Protein AF-A0AAV0EDE0-F1 (afdb_monomer_lite)

Organism: NCBI:txid186058

Radius of gyration: 19.05 Å; chains: 1; bounding box: 51×42×46 Å

Structure (mmCIF, N/CA/C/O backbone):
data_AF-A0AAV0EDE0-F1
#
_entry.id   AF-A0AAV0EDE0-F1
#
loop_
_atom_site.group_PDB
_atom_site.id
_atom_site.type_symbol
_atom_site.label_atom_id
_atom_site.label_alt_id
_atom_site.label_comp_id
_atom_site.label_asym_id
_atom_site.label_entity_id
_atom_site.label_seq_id
_atom_site.pdbx_PDB_ins_code
_atom_site.Cartn_x
_atom_site.Cartn_y
_atom_site.Cartn_z
_atom_site.occupancy
_atom_site.B_iso_or_equiv
_atom_site.auth_seq_id
_atom_site.auth_comp_id
_atom_site.auth_asym_id
_atom_site.auth_atom_id
_atom_site.pdbx_PDB_model_num
ATOM 1 N N . MET A 1 1 ? -27.241 15.377 1.664 1.00 44.12 1 MET A N 1
ATOM 2 C CA . MET A 1 1 ? -25.818 15.392 2.053 1.00 44.12 1 MET A CA 1
ATOM 3 C C . MET A 1 1 ? -25.718 16.277 3.272 1.00 44.12 1 MET A C 1
ATOM 5 O O . MET A 1 1 ? -26.065 17.445 3.170 1.00 44.12 1 MET A O 1
ATOM 9 N N . GLU A 1 2 ? -25.351 15.715 4.415 1.00 41.47 2 GLU A N 1
ATOM 10 C CA . GLU A 1 2 ? -25.114 16.489 5.635 1.00 41.47 2 GLU A CA 1
ATOM 11 C C . GLU A 1 2 ? -23.603 16.622 5.816 1.00 41.47 2 GLU A C 1
ATOM 13 O O . GLU A 1 2 ? -22.882 15.626 5.745 1.00 41.47 2 GLU A O 1
ATOM 18 N N . ALA A 1 3 ? -23.122 17.854 5.989 1.00 43.28 3 ALA A N 1
ATOM 19 C CA . ALA A 1 3 ? -21.733 18.109 6.337 1.00 43.28 3 ALA A CA 1
ATOM 20 C C . ALA A 1 3 ? -21.542 17.762 7.818 1.00 43.28 3 ALA A C 1
ATOM 22 O O . ALA A 1 3 ? -22.163 18.374 8.687 1.00 43.28 3 ALA A O 1
ATOM 23 N N . VAL A 1 4 ? -20.702 16.771 8.110 1.00 45.94 4 VAL A N 1
ATOM 24 C CA . VAL A 1 4 ? -20.313 16.445 9.486 1.00 45.94 4 VAL A CA 1
ATOM 25 C C . VAL A 1 4 ? -19.008 17.172 9.777 1.00 45.94 4 VAL A C 1
ATOM 27 O O . VAL A 1 4 ? -17.977 16.856 9.191 1.00 45.94 4 VAL A O 1
ATOM 30 N N . VAL A 1 5 ? -19.055 18.158 10.672 1.00 42.16 5 VAL A N 1
ATOM 31 C CA . VAL A 1 5 ? -17.858 18.876 11.126 1.00 42.16 5 VAL A CA 1
ATOM 32 C C . VAL A 1 5 ? -17.139 18.008 12.153 1.00 42.16 5 VAL A C 1
ATOM 34 O O . VAL A 1 5 ? -17.675 17.739 13.228 1.00 42.16 5 VAL A O 1
ATOM 37 N N . ILE A 1 6 ? -15.924 17.575 11.824 1.00 49.78 6 ILE A N 1
ATOM 38 C CA . ILE A 1 6 ? -15.013 16.916 12.760 1.00 49.78 6 ILE A CA 1
ATOM 39 C C . ILE A 1 6 ? -13.810 17.849 12.938 1.00 49.78 6 ILE A C 1
ATOM 41 O O . ILE A 1 6 ? -13.080 18.112 11.989 1.00 49.78 6 ILE A O 1
ATOM 45 N N . ASP A 1 7 ? -13.640 18.356 14.160 1.00 44.00 7 ASP A N 1
ATOM 46 C CA . ASP A 1 7 ? -12.428 19.035 14.649 1.00 44.00 7 ASP A CA 1
ATOM 47 C C . ASP A 1 7 ? -12.055 20.401 14.031 1.00 44.00 7 ASP A C 1
ATOM 49 O O . ASP A 1 7 ? -10.889 20.770 13.963 1.00 44.00 7 ASP A O 1
ATOM 53 N N . GLY A 1 8 ? -13.030 21.192 13.568 1.00 45.94 8 GLY A N 1
ATOM 54 C CA . GLY A 1 8 ? -12.797 22.605 13.214 1.00 45.94 8 GLY A CA 1
ATOM 55 C C . GLY A 1 8 ? -11.869 22.866 12.015 1.00 45.94 8 GLY A C 1
ATOM 56 O O . GLY A 1 8 ? -11.627 24.024 11.685 1.00 45.94 8 GLY A O 1
ATOM 57 N N . SER A 1 9 ? -11.388 21.824 11.334 1.00 44.59 9 SER A N 1
ATOM 58 C CA . SER A 1 9 ? -10.739 21.921 10.026 1.00 44.59 9 SER A CA 1
ATOM 59 C C . SER A 1 9 ? -11.784 21.789 8.914 1.00 44.59 9 SER A C 1
ATOM 61 O O . SER A 1 9 ? -12.764 21.056 9.065 1.00 44.59 9 SER A O 1
ATOM 63 N N . GLU A 1 10 ? -11.584 22.476 7.783 1.00 42.81 10 GLU A N 1
ATOM 64 C CA . GLU A 1 10 ? -12.403 22.369 6.560 1.00 42.81 10 GLU A CA 1
ATOM 65 C C . GLU A 1 10 ? -12.229 21.003 5.862 1.00 42.81 10 GLU A C 1
ATOM 67 O O . GLU A 1 10 ? -11.947 20.894 4.671 1.00 42.81 10 GLU A O 1
ATOM 72 N N . SER A 1 11 ? -12.390 19.916 6.606 1.00 55.69 11 SER A N 1
ATOM 73 C CA . SER A 1 11 ? -12.500 18.581 6.046 1.00 55.69 11 SER A CA 1
ATOM 74 C C . SER A 1 11 ? -13.915 18.430 5.488 1.00 55.69 11 SER A C 1
ATOM 76 O O . SER A 1 11 ? -14.874 18.303 6.250 1.00 55.69 11 SER A O 1
ATOM 78 N N . GLN A 1 12 ? -14.079 18.445 4.161 1.00 67.75 12 GLN A N 1
ATOM 79 C CA . GLN A 1 12 ? -15.361 18.102 3.533 1.00 67.75 12 GLN A CA 1
ATOM 80 C C . GLN A 1 12 ? -15.636 16.601 3.706 1.00 67.75 12 GLN A C 1
ATOM 82 O O . GLN A 1 12 ? -15.339 15.781 2.840 1.00 67.75 12 GLN A O 1
ATOM 87 N N . VAL A 1 13 ? -16.200 16.226 4.855 1.00 82.69 13 VAL A N 1
ATOM 88 C CA . VAL A 1 13 ? -16.704 14.873 5.096 1.00 82.69 13 VAL A CA 1
ATOM 89 C C . VAL A 1 13 ? -18.052 14.734 4.394 1.00 82.69 13 VAL A C 1
ATOM 91 O O . VAL A 1 13 ? -19.037 15.362 4.783 1.00 82.69 13 VAL A O 1
ATOM 94 N N . VAL A 1 14 ? -18.107 13.892 3.363 1.00 86.06 14 VAL A N 1
ATOM 95 C CA . VAL A 1 14 ? -19.350 13.573 2.653 1.00 86.06 14 VAL A CA 1
ATOM 96 C C . VAL A 1 14 ? -19.927 12.278 3.212 1.00 86.06 14 VAL A C 1
ATOM 98 O O . VAL A 1 14 ? -19.324 11.213 3.097 1.00 86.06 14 VAL A O 1
ATOM 101 N N . VAL A 1 15 ? -21.122 12.357 3.799 1.00 88.94 15 VAL A N 1
ATOM 102 C CA . VAL A 1 15 ? -21.840 11.191 4.326 1.00 88.94 15 VAL A CA 1
ATOM 103 C C . VAL A 1 15 ? -23.048 10.887 3.445 1.00 88.94 15 VAL A C 1
ATOM 105 O O . VAL A 1 15 ? -23.954 11.711 3.307 1.00 88.94 15 VAL A O 1
ATOM 108 N N . GLY A 1 16 ? -23.060 9.692 2.846 1.00 90.06 16 GLY A N 1
ATOM 109 C CA . GLY A 1 16 ? -24.172 9.229 2.008 1.00 90.06 16 GLY A CA 1
ATOM 110 C C . GLY A 1 16 ? -25.445 8.928 2.807 1.00 90.06 16 GLY A C 1
ATOM 111 O O . GLY A 1 16 ? -26.532 9.309 2.386 1.00 90.06 16 GLY A O 1
ATOM 112 N N . ASP A 1 17 ? -25.303 8.292 3.975 1.00 92.44 17 ASP A N 1
ATOM 113 C CA . ASP A 1 17 ? -26.401 7.967 4.895 1.00 92.44 17 ASP A CA 1
ATOM 114 C C . ASP A 1 17 ? -25.962 8.202 6.351 1.00 92.44 17 ASP A C 1
ATOM 116 O O . ASP A 1 17 ? -25.233 7.398 6.948 1.00 92.44 17 ASP A O 1
ATOM 120 N N . ALA A 1 18 ? -26.404 9.327 6.918 1.00 93.31 18 ALA A N 1
ATOM 121 C CA . ALA A 1 18 ? -26.073 9.737 8.280 1.00 93.31 18 ALA A CA 1
ATOM 122 C C . ALA A 1 18 ? -26.675 8.803 9.342 1.00 93.31 18 ALA A C 1
ATOM 124 O O . ALA A 1 18 ? -26.046 8.537 10.369 1.00 93.31 18 ALA A O 1
ATOM 125 N N . HIS A 1 19 ? -27.860 8.243 9.087 1.00 92.75 19 HIS A N 1
ATOM 126 C CA . HIS A 1 19 ? -28.507 7.331 10.022 1.00 92.75 19 HIS A CA 1
ATOM 127 C C . HIS A 1 19 ? -27.737 6.010 10.111 1.00 92.75 19 HIS A C 1
ATOM 129 O O . HIS A 1 19 ? -27.397 5.562 11.209 1.00 92.75 19 HIS A O 1
ATOM 135 N N . SER A 1 20 ? -27.382 5.426 8.962 1.00 93.88 20 SER A N 1
ATOM 136 C CA . SER A 1 20 ? -26.544 4.223 8.897 1.00 93.88 20 SER A CA 1
ATOM 137 C C . SER A 1 20 ? -25.180 4.445 9.557 1.00 93.88 20 SER A C 1
ATOM 139 O O . SER A 1 20 ? -24.698 3.576 10.291 1.00 93.88 20 SER A O 1
ATOM 141 N N . LEU A 1 21 ? -24.564 5.617 9.354 1.00 91.81 21 LEU A N 1
ATOM 142 C CA . LEU A 1 21 ? -23.304 5.976 10.008 1.00 91.81 21 LEU A CA 1
ATOM 143 C C . LEU A 1 21 ? -23.447 5.982 11.539 1.00 91.81 21 LEU A C 1
ATOM 145 O O . LEU A 1 21 ? -22.692 5.290 12.226 1.00 91.81 21 LEU A O 1
ATOM 149 N N . HIS A 1 22 ? -24.440 6.692 12.080 1.00 93.06 22 HIS A N 1
ATOM 150 C CA . HIS A 1 22 ? -24.678 6.758 13.526 1.00 93.06 22 HIS A CA 1
ATOM 151 C C . HIS A 1 22 ? -25.002 5.394 14.142 1.00 93.06 22 HIS A C 1
ATOM 153 O O . HIS A 1 22 ? -24.515 5.073 15.234 1.00 93.06 22 HIS A O 1
ATOM 159 N N . GLN A 1 23 ? -25.771 4.560 13.439 1.00 95.19 23 GLN A N 1
ATOM 160 C CA . GLN A 1 23 ? -26.024 3.186 13.861 1.00 95.19 23 GLN A CA 1
ATOM 161 C C . GLN A 1 23 ? -24.723 2.376 13.930 1.00 95.19 23 GLN A C 1
ATOM 163 O O . GLN A 1 23 ? -24.464 1.728 14.946 1.00 95.19 23 GLN A O 1
ATOM 168 N N . LYS A 1 24 ? -23.865 2.439 12.901 1.00 92.88 24 LYS A N 1
ATOM 169 C CA . LYS A 1 24 ? -22.563 1.745 12.883 1.00 92.88 24 LYS A CA 1
ATOM 170 C C . LYS A 1 24 ? -21.650 2.226 14.010 1.00 92.88 24 LYS A C 1
ATOM 172 O O . LYS A 1 24 ? -21.100 1.393 14.730 1.00 92.88 24 LYS A O 1
ATOM 177 N N . MET A 1 25 ? -21.542 3.538 14.219 1.00 92.81 25 MET A N 1
ATOM 178 C CA . MET A 1 25 ? -20.744 4.121 15.305 1.00 92.81 25 MET A CA 1
ATOM 179 C C . MET A 1 25 ? -21.227 3.649 16.680 1.00 92.81 25 MET A C 1
ATOM 181 O O . MET A 1 25 ? -20.427 3.174 17.486 1.00 92.81 25 MET A O 1
ATOM 185 N N . SER A 1 26 ? -22.536 3.714 16.939 1.00 94.75 26 SER A N 1
ATOM 186 C CA . SER A 1 26 ? -23.129 3.246 18.201 1.00 94.75 26 SER A CA 1
ATOM 187 C C . SER A 1 26 ? -22.878 1.752 18.408 1.00 94.75 26 SER A C 1
ATOM 189 O O . SER A 1 26 ? -22.448 1.317 19.472 1.00 94.75 26 SER A O 1
ATOM 191 N N . SER A 1 27 ? -23.048 0.970 17.344 1.00 94.50 27 SER A N 1
ATOM 192 C CA . SER A 1 27 ? -22.819 -0.471 17.319 1.00 94.50 27 SER A CA 1
ATOM 193 C C . SER A 1 27 ? -21.355 -0.842 17.618 1.00 94.50 27 SER A C 1
ATOM 195 O O . SER A 1 27 ? -21.109 -1.822 18.327 1.00 94.50 27 SER A O 1
ATOM 197 N N . ILE A 1 28 ? -20.380 -0.075 17.117 1.00 91.69 28 ILE A N 1
ATOM 198 C CA . ILE A 1 28 ? -18.950 -0.243 17.430 1.00 91.69 28 ILE A CA 1
ATOM 199 C C . ILE A 1 28 ? -18.679 0.111 18.897 1.00 91.69 28 ILE A C 1
ATOM 201 O O . ILE A 1 28 ? -18.071 -0.686 19.612 1.00 91.69 28 ILE A O 1
ATOM 205 N N . ARG A 1 29 ? -19.187 1.257 19.372 1.00 92.69 29 ARG A N 1
ATOM 206 C CA . ARG A 1 29 ? -19.012 1.714 20.762 1.00 92.69 29 ARG A CA 1
ATOM 207 C C . ARG A 1 29 ? -19.554 0.706 21.775 1.00 92.69 29 ARG A C 1
ATOM 209 O O . ARG A 1 29 ? -18.843 0.363 22.713 1.00 92.69 29 ARG A O 1
ATOM 216 N N . CYS A 1 30 ? -20.768 0.196 21.565 1.00 94.94 30 CYS A N 1
ATOM 217 C CA . CYS A 1 30 ? -21.385 -0.791 22.455 1.00 94.94 30 CYS A CA 1
ATOM 218 C C . CYS A 1 30 ? -20.647 -2.138 22.469 1.00 94.94 30 CYS A C 1
ATOM 220 O O . CYS A 1 30 ? -20.653 -2.821 23.486 1.00 94.94 30 CYS A O 1
ATOM 222 N N . ALA A 1 31 ? -20.027 -2.540 21.353 1.00 94.00 31 ALA A N 1
ATOM 223 C CA . ALA A 1 31 ? -19.322 -3.820 21.266 1.00 94.00 31 ALA A CA 1
ATOM 224 C C . ALA A 1 31 ? -17.942 -3.796 21.949 1.00 94.00 31 ALA A C 1
ATOM 226 O O . ALA A 1 31 ? -17.467 -4.838 22.403 1.00 94.00 31 ALA A O 1
ATOM 227 N N . GLY A 1 32 ? -17.312 -2.621 22.026 1.00 92.88 32 GLY A N 1
ATOM 228 C CA . GLY A 1 32 ? -16.011 -2.432 22.661 1.00 92.88 32 GLY A CA 1
ATOM 229 C C . GLY A 1 32 ? -14.818 -2.964 21.845 1.00 92.88 32 GLY A C 1
ATOM 230 O O . GLY A 1 32 ? -14.982 -3.615 20.808 1.00 92.88 32 GLY A O 1
ATOM 231 N N . PRO A 1 33 ? -13.582 -2.698 22.308 1.00 92.56 33 PRO A N 1
ATOM 232 C CA . PRO A 1 33 ? -12.353 -2.977 21.555 1.00 92.56 33 PRO A CA 1
ATOM 233 C C . PRO A 1 33 ? -12.096 -4.473 21.322 1.00 92.56 33 PRO A C 1
ATOM 235 O O . PRO A 1 33 ? -11.580 -4.860 20.275 1.00 92.56 33 PRO A O 1
ATOM 238 N N . SER A 1 34 ? -12.528 -5.345 22.238 1.00 92.88 34 SER A N 1
ATOM 239 C CA . SER A 1 34 ? -12.390 -6.805 22.092 1.00 92.88 34 SER A CA 1
ATOM 240 C C . SER A 1 34 ? -13.164 -7.369 20.893 1.00 92.88 34 SER A C 1
ATOM 242 O O . SER A 1 34 ? -12.875 -8.471 20.423 1.00 92.88 34 SER A O 1
ATOM 244 N N . LYS A 1 35 ? -14.138 -6.606 20.385 1.00 92.88 35 LYS A N 1
ATOM 245 C CA . LYS A 1 35 ? -14.961 -6.927 19.218 1.00 92.88 35 LYS A CA 1
ATOM 246 C C . LYS A 1 35 ? -14.669 -6.027 18.022 1.00 92.88 35 LYS A C 1
ATOM 248 O O . LYS A 1 35 ? -15.420 -6.099 17.055 1.00 92.88 35 LYS A O 1
ATOM 253 N N . LEU A 1 36 ? -13.613 -5.215 18.050 1.00 92.62 36 LEU A N 1
ATOM 254 C CA . LEU A 1 36 ? -13.202 -4.365 16.932 1.00 92.62 36 LEU A CA 1
ATOM 255 C C . LEU A 1 36 ? -11.983 -4.957 16.218 1.00 92.62 36 LEU A C 1
ATOM 257 O O . LEU A 1 36 ? -11.110 -5.551 16.857 1.00 92.62 36 LEU A O 1
ATOM 261 N N . GLN A 1 37 ? -11.927 -4.772 14.902 1.00 92.44 37 GLN A N 1
ATOM 262 C CA . GLN A 1 37 ? -10.700 -4.820 14.113 1.00 92.44 37 GLN A CA 1
ATOM 263 C C . GLN A 1 37 ? -10.744 -3.805 12.970 1.00 92.44 37 GLN A C 1
ATOM 265 O O . GLN A 1 37 ? -11.823 -3.404 12.519 1.00 92.44 37 GLN A O 1
ATOM 270 N N . VAL A 1 38 ? -9.566 -3.418 12.496 1.00 92.12 38 VAL A N 1
ATOM 271 C CA . VAL A 1 38 ? -9.395 -2.453 11.409 1.00 92.12 38 VAL A CA 1
ATOM 272 C C . VAL A 1 38 ? -8.825 -3.170 10.194 1.00 92.12 38 VAL A C 1
ATOM 274 O O . VAL A 1 38 ? -7.855 -3.914 10.312 1.00 92.12 38 VAL A O 1
ATOM 277 N N . ILE A 1 39 ? -9.431 -2.947 9.030 1.00 90.69 39 ILE A N 1
ATOM 278 C CA . ILE A 1 39 ? -8.891 -3.362 7.737 1.00 90.69 39 ILE A CA 1
ATOM 279 C C . ILE A 1 39 ? -8.654 -2.093 6.924 1.00 90.69 39 ILE A C 1
ATOM 281 O O . ILE A 1 39 ? -9.588 -1.328 6.691 1.00 90.69 39 ILE A O 1
ATOM 285 N N . ALA A 1 40 ? -7.420 -1.865 6.501 1.00 91.50 40 ALA A N 1
ATOM 286 C CA . ALA A 1 40 ? -7.051 -0.679 5.743 1.00 91.50 40 ALA A CA 1
ATOM 287 C C . ALA A 1 40 ? -6.315 -1.067 4.465 1.00 91.50 40 ALA A C 1
ATOM 289 O O . ALA A 1 40 ? -5.477 -1.967 4.468 1.00 91.50 40 ALA A O 1
ATOM 290 N N . ASP A 1 41 ? -6.614 -0.368 3.379 1.00 93.25 41 ASP A N 1
ATOM 291 C CA . ASP A 1 41 ? -5.710 -0.311 2.237 1.00 93.25 41 ASP A CA 1
ATOM 292 C C . ASP A 1 41 ? -4.437 0.471 2.603 1.00 93.25 41 ASP A C 1
ATOM 294 O O . ASP A 1 41 ? -4.397 1.171 3.616 1.00 93.25 41 ASP A O 1
ATOM 298 N N . PHE A 1 42 ? -3.391 0.376 1.788 1.00 94.75 42 PHE A N 1
ATOM 299 C CA . PHE A 1 42 ? -2.142 1.100 2.013 1.00 94.75 42 PHE A CA 1
ATOM 300 C C . PHE A 1 42 ? -2.006 2.310 1.093 1.00 94.75 42 PHE A C 1
ATOM 302 O O . PHE A 1 42 ? -2.045 3.449 1.568 1.00 94.75 42 PHE A O 1
ATOM 309 N N . ASP A 1 43 ? -1.884 2.067 -0.213 1.00 93.62 43 ASP A N 1
ATOM 310 C CA . ASP A 1 43 ? -1.598 3.103 -1.201 1.00 93.62 43 ASP A CA 1
ATOM 311 C C . ASP A 1 43 ? -2.737 4.118 -1.274 1.00 93.62 43 ASP A C 1
ATOM 313 O O . ASP A 1 43 ? -3.913 3.767 -1.370 1.00 93.62 43 ASP A O 1
ATOM 317 N N . ALA A 1 44 ? -2.378 5.394 -1.153 1.00 92.19 44 ALA A N 1
ATOM 318 C CA . ALA A 1 44 ? -3.285 6.524 -1.017 1.00 92.19 44 ALA A CA 1
ATOM 319 C C . ALA A 1 44 ? -4.271 6.437 0.167 1.00 92.19 44 ALA A C 1
ATOM 321 O O . ALA A 1 44 ? -5.056 7.362 0.336 1.00 92.19 44 ALA A O 1
ATOM 322 N N . THR A 1 45 ? -4.245 5.397 1.008 1.00 93.75 45 THR A N 1
ATOM 323 C CA . THR A 1 45 ? -5.150 5.236 2.159 1.00 93.75 45 THR A CA 1
ATOM 324 C C . THR A 1 45 ? -4.442 5.469 3.489 1.00 93.75 45 THR A C 1
ATOM 326 O O . THR A 1 45 ? -4.844 6.336 4.263 1.00 93.75 45 THR A O 1
ATOM 329 N N . LEU A 1 46 ? -3.381 4.719 3.767 1.00 95.94 46 LEU A N 1
ATOM 330 C CA . LEU A 1 46 ? -2.478 5.027 4.875 1.00 95.94 46 LEU A CA 1
ATOM 331 C C . LEU A 1 46 ? -1.408 6.021 4.423 1.00 95.94 46 LEU A C 1
ATOM 333 O O . LEU A 1 46 ? -0.955 6.837 5.222 1.00 95.94 46 LEU A O 1
ATOM 337 N N . THR A 1 47 ? -1.050 6.006 3.137 1.00 96.19 47 THR A N 1
ATOM 338 C CA . THR A 1 47 ? -0.166 7.002 2.526 1.00 96.19 47 THR A CA 1
ATOM 339 C C . THR A 1 47 ? -0.950 8.205 1.993 1.00 96.19 47 THR A C 1
ATOM 341 O O . THR A 1 47 ? -2.125 8.104 1.628 1.00 96.19 47 THR A O 1
ATOM 344 N N . LYS A 1 48 ? -0.324 9.387 1.983 1.00 94.56 48 LYS A N 1
ATOM 345 C CA . LYS A 1 48 ? -0.922 10.620 1.454 1.00 94.56 48 LYS A CA 1
ATOM 346 C C . LYS A 1 48 ? -1.081 10.516 -0.066 1.00 94.56 48 LYS A C 1
ATOM 348 O O . LYS A 1 48 ? -0.210 10.019 -0.770 1.00 94.56 48 LYS A O 1
ATOM 353 N N . TYR A 1 49 ? -2.199 11.036 -0.576 1.00 91.94 49 TYR A N 1
ATOM 354 C CA . TYR A 1 49 ? -2.474 11.105 -2.017 1.00 91.94 49 TYR A CA 1
ATOM 355 C C . TYR A 1 49 ? -1.594 12.164 -2.715 1.00 91.94 49 TYR A C 1
ATOM 357 O O . TYR A 1 49 ? -1.187 11.969 -3.864 1.00 91.94 49 TYR A O 1
ATOM 365 N N . TRP A 1 50 ? -1.295 13.258 -2.006 1.00 92.88 50 TRP A N 1
ATOM 366 C CA . TRP A 1 50 ? -0.414 14.354 -2.413 1.00 92.88 50 TRP A CA 1
ATOM 367 C C . TRP A 1 50 ? 0.675 14.556 -1.354 1.00 92.88 50 TRP A C 1
ATOM 369 O O . TRP A 1 50 ? 0.370 14.567 -0.160 1.00 92.88 50 TRP A O 1
ATOM 379 N N . VAL A 1 51 ? 1.919 14.732 -1.790 1.00 92.50 51 VAL A N 1
ATOM 380 C CA . VAL A 1 51 ? 3.084 15.038 -0.949 1.00 92.50 51 VAL A CA 1
ATOM 381 C C . VAL A 1 51 ? 3.857 16.163 -1.633 1.00 92.50 51 VAL A C 1
ATOM 383 O O . VAL A 1 51 ? 4.186 16.050 -2.814 1.00 92.50 51 VAL A O 1
ATOM 386 N N . ASP A 1 52 ? 4.062 17.275 -0.924 1.00 91.06 52 ASP A N 1
ATOM 387 C CA . ASP A 1 52 ? 4.785 18.463 -1.407 1.00 91.06 52 ASP A CA 1
ATOM 388 C C . ASP A 1 52 ? 4.304 18.986 -2.775 1.00 91.06 52 ASP A C 1
ATOM 390 O O . ASP A 1 52 ? 5.081 19.331 -3.662 1.00 91.06 52 ASP A O 1
ATOM 394 N N . GLY A 1 53 ? 2.980 19.015 -2.967 1.00 91.62 53 GLY A N 1
ATOM 395 C CA . GLY A 1 53 ? 2.344 19.483 -4.206 1.00 91.62 53 GLY A CA 1
ATOM 396 C C . GLY A 1 53 ? 2.420 18.500 -5.382 1.00 91.62 53 GLY A C 1
ATOM 397 O O . GLY A 1 53 ? 1.908 18.802 -6.458 1.00 91.62 53 GLY A O 1
ATOM 398 N N . GLN A 1 54 ? 3.005 17.317 -5.187 1.00 91.88 54 GLN A N 1
ATOM 399 C CA . GLN A 1 54 ? 3.113 16.264 -6.196 1.00 91.88 54 GLN A CA 1
ATOM 400 C C . GLN A 1 54 ? 2.332 15.013 -5.797 1.00 91.88 54 GLN A C 1
ATOM 402 O O . GLN A 1 54 ? 1.986 14.804 -4.632 1.00 91.88 54 GLN A O 1
ATOM 407 N N . ARG A 1 55 ? 2.021 14.168 -6.783 1.00 89.94 55 ARG A N 1
ATOM 408 C CA . ARG A 1 55 ? 1.330 12.901 -6.548 1.00 89.94 55 ARG A CA 1
ATOM 409 C C . ARG A 1 55 ? 2.204 12.007 -5.663 1.00 89.94 55 ARG A C 1
ATOM 411 O O . ARG A 1 55 ? 3.345 11.730 -6.023 1.00 89.94 55 ARG A O 1
ATOM 418 N N . GLY A 1 56 ? 1.663 11.549 -4.534 1.00 91.50 56 GLY A N 1
ATOM 419 C CA . GLY A 1 56 ? 2.346 10.571 -3.686 1.00 91.50 56 GLY A CA 1
ATOM 420 C C . GLY A 1 56 ? 2.562 9.258 -4.441 1.00 91.50 56 GLY A C 1
ATOM 421 O O . GLY A 1 56 ? 1.674 8.811 -5.174 1.00 91.50 56 GLY A O 1
ATOM 422 N N . MET A 1 57 ? 3.737 8.651 -4.281 1.00 92.38 57 MET A N 1
ATOM 423 C CA . MET A 1 57 ? 4.062 7.393 -4.958 1.00 92.38 57 MET A CA 1
ATOM 424 C C . MET A 1 57 ? 3.320 6.208 -4.323 1.00 92.38 57 MET A C 1
ATOM 426 O O . MET A 1 57 ? 3.180 6.132 -3.102 1.00 92.38 57 MET A O 1
ATOM 430 N N . SER A 1 58 ? 2.872 5.262 -5.154 1.00 92.81 58 SER A N 1
ATOM 431 C CA . SER A 1 58 ? 2.394 3.955 -4.687 1.00 92.81 58 SER A CA 1
ATOM 432 C C . SER A 1 58 ? 3.565 3.022 -4.370 1.00 92.81 58 SER A C 1
ATOM 434 O O . SER A 1 58 ? 4.693 3.258 -4.811 1.00 92.81 58 SER A O 1
ATOM 436 N N . SER A 1 59 ? 3.302 1.909 -3.683 1.00 93.81 59 SER A N 1
ATOM 437 C CA . SER A 1 59 ? 4.316 0.893 -3.387 1.00 93.81 59 SER A CA 1
ATOM 438 C C . SER A 1 59 ? 4.984 0.336 -4.650 1.00 93.81 59 SER A C 1
ATOM 440 O O . SER A 1 59 ? 6.153 -0.023 -4.620 1.00 93.81 59 SER A O 1
ATOM 442 N N . HIS A 1 60 ? 4.248 0.252 -5.764 1.00 91.00 60 HIS A N 1
ATOM 443 C CA . HIS A 1 60 ? 4.806 -0.128 -7.065 1.00 91.00 60 HIS A CA 1
ATOM 444 C C . HIS A 1 60 ? 5.573 1.027 -7.713 1.00 91.00 60 HIS A C 1
ATOM 446 O O . HIS A 1 60 ? 6.643 0.822 -8.282 1.00 91.00 60 HIS A O 1
ATOM 452 N N . GLY A 1 61 ? 5.022 2.242 -7.639 1.00 87.75 61 GLY A N 1
ATOM 453 C CA . GLY A 1 61 ? 5.569 3.417 -8.312 1.00 87.75 61 GLY A CA 1
ATOM 454 C C . GLY A 1 61 ? 6.907 3.883 -7.745 1.00 87.75 61 GLY A C 1
ATOM 455 O O . GLY A 1 61 ? 7.715 4.418 -8.496 1.00 87.75 61 GLY A O 1
ATOM 456 N N . LEU A 1 62 ? 7.156 3.650 -6.453 1.00 88.50 62 LEU A N 1
ATOM 457 C CA . LEU A 1 62 ? 8.369 4.127 -5.789 1.00 88.50 62 LEU A CA 1
ATOM 458 C C . LEU A 1 62 ? 9.628 3.321 -6.104 1.00 88.50 62 LEU A C 1
ATOM 460 O O . LEU A 1 62 ? 10.729 3.806 -5.867 1.00 88.50 62 LEU A O 1
ATOM 464 N N . LEU A 1 63 ? 9.482 2.094 -6.611 1.00 87.44 63 LEU A N 1
ATOM 465 C CA . LEU A 1 63 ? 10.627 1.238 -6.892 1.00 87.44 63 LEU A CA 1
ATOM 466 C C . LEU A 1 63 ? 11.469 1.836 -8.010 1.00 87.44 63 LEU A C 1
ATOM 468 O O . LEU A 1 63 ? 10.952 2.050 -9.105 1.00 87.44 63 LEU A O 1
ATOM 472 N N . GLN A 1 64 ? 12.759 2.015 -7.779 1.00 74.94 64 GLN A N 1
ATOM 473 C CA . GLN A 1 64 ? 13.722 2.389 -8.804 1.00 74.94 64 GLN A CA 1
ATOM 474 C C . GLN A 1 64 ? 14.752 1.270 -8.943 1.00 74.94 64 GLN A C 1
ATOM 476 O O . GLN A 1 64 ? 15.180 0.676 -7.958 1.00 74.94 64 GLN A O 1
ATOM 481 N N . GLN A 1 65 ? 15.105 0.945 -10.183 1.00 72.50 65 GLN A N 1
ATOM 482 C CA . GLN A 1 65 ? 16.177 0.004 -10.499 1.00 72.50 65 GLN A CA 1
ATOM 483 C C . GLN A 1 65 ? 17.182 0.717 -11.397 1.00 72.50 65 GLN A C 1
ATOM 485 O O . GLN A 1 65 ? 16.797 1.536 -12.238 1.00 72.50 65 GLN A O 1
ATOM 490 N N . GLU A 1 66 ? 18.461 0.386 -11.233 1.00 69.75 66 GLU A N 1
ATOM 491 C CA . GLU A 1 66 ? 19.550 0.994 -12.006 1.00 69.75 66 GLU A CA 1
ATOM 492 C C . GLU A 1 66 ? 19.472 0.652 -13.501 1.00 69.75 66 GLU A C 1
ATOM 494 O O . GLU A 1 66 ? 20.008 1.381 -14.331 1.00 69.75 66 GLU A O 1
ATOM 499 N N . ASN A 1 67 ? 18.769 -0.427 -13.863 1.00 78.81 67 ASN A N 1
ATOM 500 C CA . ASN A 1 67 ? 18.618 -0.881 -15.240 1.00 78.81 67 ASN A CA 1
ATOM 501 C C . ASN A 1 67 ? 17.750 0.100 -16.078 1.00 78.81 67 ASN A C 1
ATOM 503 O O . ASN A 1 67 ? 16.532 0.184 -15.878 1.00 78.81 67 ASN A O 1
ATOM 507 N N . PRO A 1 68 ? 18.318 0.813 -17.074 1.00 78.38 68 PRO A N 1
ATOM 508 C CA . PRO A 1 68 ? 17.561 1.774 -17.881 1.00 78.38 68 PRO A CA 1
ATOM 509 C C . PRO A 1 68 ? 16.519 1.118 -18.798 1.00 78.38 68 PRO A C 1
ATOM 511 O O . PRO A 1 68 ? 15.465 1.702 -19.067 1.00 78.38 68 PRO A O 1
ATOM 514 N N . GLU A 1 69 ? 16.788 -0.102 -19.273 1.00 85.81 69 GLU A N 1
ATOM 515 C CA . GLU A 1 69 ? 15.867 -0.852 -20.131 1.00 85.81 69 GLU A CA 1
ATOM 516 C C . GLU A 1 69 ? 14.599 -1.227 -19.363 1.00 85.81 69 GLU A C 1
ATOM 518 O O . GLU A 1 69 ? 13.482 -1.082 -19.870 1.00 85.81 69 GLU A O 1
ATOM 523 N N . TYR A 1 70 ? 14.775 -1.628 -18.104 1.00 85.50 70 TYR A N 1
ATOM 524 C CA . TYR A 1 70 ? 13.682 -1.895 -17.184 1.00 85.50 70 TYR A CA 1
ATOM 525 C C . TYR A 1 70 ? 12.770 -0.672 -17.012 1.00 85.50 70 TYR A C 1
ATOM 527 O O . TYR A 1 70 ? 11.553 -0.782 -17.184 1.00 85.50 70 TYR A O 1
ATOM 535 N N . ASN A 1 71 ? 13.346 0.504 -16.738 1.00 82.06 71 ASN A N 1
ATOM 536 C CA . ASN A 1 71 ? 12.569 1.728 -16.527 1.00 82.06 71 ASN A CA 1
ATOM 537 C C . ASN A 1 71 ? 11.743 2.089 -17.775 1.00 82.06 71 ASN A C 1
ATOM 539 O O . ASN A 1 71 ? 10.560 2.418 -17.664 1.00 82.06 71 ASN A O 1
ATOM 543 N N . SER A 1 72 ? 12.318 1.922 -18.974 1.00 87.25 72 SER A N 1
ATOM 544 C CA . SER A 1 72 ? 11.597 2.126 -20.238 1.00 87.25 72 SER A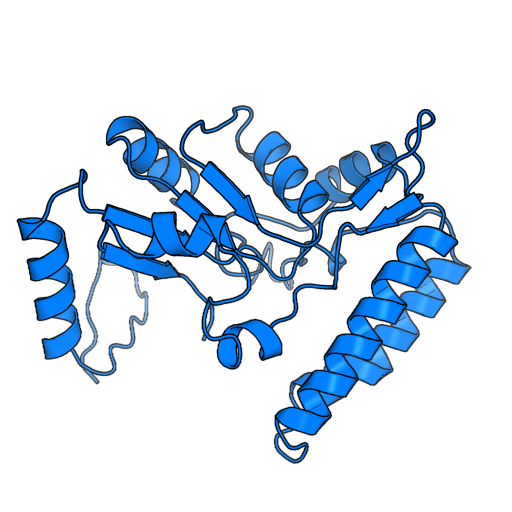 CA 1
ATOM 545 C C . SER A 1 72 ? 10.460 1.115 -20.443 1.00 87.25 72 SER A C 1
ATOM 547 O O . SER A 1 72 ? 9.350 1.498 -20.824 1.00 87.25 72 SER A O 1
ATOM 549 N N . LYS A 1 73 ? 10.698 -0.176 -20.171 1.00 91.12 73 LYS A N 1
ATOM 550 C CA . LYS A 1 73 ? 9.674 -1.232 -20.268 1.00 91.12 73 LYS A CA 1
ATOM 551 C C . LYS A 1 73 ? 8.526 -0.991 -19.285 1.00 91.12 73 LYS A C 1
ATOM 553 O O . LYS A 1 73 ? 7.361 -1.091 -19.673 1.00 91.12 73 LYS A O 1
ATOM 558 N N . ARG A 1 74 ? 8.842 -0.613 -18.042 1.00 88.94 74 ARG A N 1
ATOM 559 C CA . ARG A 1 74 ? 7.848 -0.281 -17.013 1.00 88.94 74 ARG A CA 1
ATOM 560 C C . ARG A 1 74 ? 6.983 0.902 -17.446 1.00 88.94 74 ARG A C 1
ATOM 562 O O . ARG A 1 74 ? 5.760 0.817 -17.352 1.00 88.94 74 ARG A O 1
ATOM 569 N N . GLN A 1 75 ? 7.598 1.973 -17.951 1.00 88.19 75 GLN A N 1
ATOM 570 C CA . GLN A 1 75 ? 6.870 3.148 -18.429 1.00 88.19 75 GLN A CA 1
ATOM 571 C C . GLN A 1 75 ? 5.891 2.786 -19.555 1.00 88.19 75 GLN A C 1
ATOM 573 O O . GLN A 1 75 ? 4.715 3.129 -19.469 1.00 88.19 75 GLN A O 1
ATOM 578 N N . LYS A 1 76 ? 6.335 2.013 -20.555 1.00 93.00 76 LYS A N 1
ATOM 579 C CA . LYS A 1 76 ? 5.473 1.558 -21.661 1.00 93.00 76 LYS A CA 1
ATOM 580 C C . LYS A 1 76 ? 4.297 0.702 -21.187 1.00 93.00 76 LYS A C 1
ATOM 582 O O . LYS A 1 76 ? 3.187 0.862 -21.688 1.00 93.00 76 LYS A O 1
ATOM 587 N N . LEU A 1 77 ? 4.517 -0.197 -20.219 1.00 92.94 77 LEU A N 1
ATOM 588 C CA . LEU A 1 77 ? 3.420 -0.967 -19.620 1.00 92.94 77 LEU A CA 1
ATOM 589 C C . LEU A 1 77 ? 2.409 -0.050 -18.933 1.00 92.94 77 LEU A C 1
ATOM 591 O O . LEU A 1 77 ? 1.208 -0.220 -19.125 1.00 92.94 77 LEU A O 1
ATOM 595 N N . HIS A 1 78 ? 2.887 0.915 -18.149 1.00 89.75 78 HIS A N 1
ATOM 596 C CA . HIS A 1 78 ? 2.018 1.860 -17.460 1.00 89.75 78 HIS A CA 1
ATOM 597 C C . HIS A 1 78 ? 1.193 2.693 -18.450 1.00 89.75 78 HIS A C 1
ATOM 599 O O . HIS A 1 78 ? -0.023 2.768 -18.314 1.00 89.75 78 HIS A O 1
ATOM 605 N N . GLU A 1 79 ? 1.826 3.267 -19.475 1.00 92.56 79 GLU A N 1
ATOM 606 C CA . GLU A 1 79 ? 1.156 4.064 -20.512 1.00 92.56 79 GLU A CA 1
ATOM 607 C C . GLU A 1 79 ? 0.057 3.285 -21.247 1.00 92.56 79 GLU A C 1
ATOM 609 O O . GLU A 1 79 ? -0.968 3.865 -21.602 1.00 92.56 79 GLU A O 1
ATOM 614 N N . TYR A 1 80 ? 0.238 1.975 -21.435 1.00 94.69 80 TYR A N 1
ATOM 615 C CA . TYR A 1 80 ? -0.759 1.119 -22.070 1.00 94.69 80 TYR A CA 1
ATOM 616 C C . TYR A 1 80 ? -1.915 0.740 -21.131 1.00 94.69 80 TYR A C 1
ATOM 618 O O . TYR A 1 80 ? -3.076 0.895 -21.502 1.00 94.69 80 TYR A O 1
ATOM 626 N N . TYR A 1 81 ? -1.625 0.235 -19.926 1.00 93.44 81 TYR A N 1
ATOM 627 C CA . TYR A 1 81 ? -2.650 -0.350 -19.052 1.00 93.44 81 TYR A CA 1
ATOM 628 C C . TYR A 1 81 ? -3.368 0.662 -18.157 1.00 93.44 81 TYR A C 1
ATOM 630 O O . TYR A 1 81 ? -4.566 0.501 -17.916 1.00 93.44 81 TYR A O 1
ATOM 638 N N . HIS A 1 82 ? -2.686 1.712 -17.694 1.00 88.81 82 HIS A N 1
ATOM 639 C CA . HIS A 1 82 ? -3.272 2.688 -16.770 1.00 88.81 82 HIS A CA 1
ATOM 640 C C . HIS A 1 82 ? -4.547 3.355 -17.333 1.00 88.81 82 HIS A C 1
ATOM 642 O O . HIS A 1 82 ? -5.544 3.431 -16.617 1.00 88.81 82 HIS A O 1
ATOM 648 N N . PRO A 1 83 ? -4.619 3.775 -18.615 1.00 91.62 83 PRO A N 1
ATOM 649 C CA . PRO A 1 83 ? -5.864 4.309 -19.177 1.00 91.62 83 PRO A CA 1
ATOM 650 C C . PRO A 1 83 ? -7.013 3.287 -19.231 1.00 91.62 83 PRO A C 1
ATOM 652 O O . PRO A 1 83 ? -8.182 3.670 -19.166 1.00 91.62 83 PRO A O 1
ATOM 655 N N . LEU A 1 84 ? -6.705 1.990 -19.349 1.00 91.06 84 LEU A N 1
ATOM 656 C CA . LEU A 1 84 ? -7.703 0.918 -19.435 1.00 91.06 84 LEU A CA 1
ATOM 657 C C . LEU A 1 84 ? -8.369 0.646 -18.079 1.00 91.06 84 LEU A C 1
ATOM 659 O O . LEU A 1 84 ? -9.558 0.328 -18.035 1.00 91.06 84 LEU A O 1
ATOM 663 N N . GLU A 1 85 ? -7.637 0.827 -16.975 1.00 85.50 85 GLU A N 1
ATOM 664 C CA . GLU A 1 85 ? -8.165 0.698 -15.610 1.00 85.50 85 GLU A CA 1
ATOM 665 C C . GLU A 1 85 ? -9.373 1.625 -15.386 1.00 85.50 85 GLU A C 1
ATOM 667 O O . GLU A 1 85 ? -10.433 1.206 -14.906 1.00 85.50 85 GLU A O 1
ATOM 672 N N . PHE A 1 86 ? -9.263 2.874 -15.834 1.00 83.56 86 PHE A N 1
ATOM 673 C CA . PHE A 1 86 ? -10.290 3.897 -15.632 1.00 83.56 86 PHE A CA 1
ATOM 674 C C . PHE A 1 86 ? -11.297 4.002 -16.780 1.00 83.56 86 PHE A C 1
ATOM 676 O O . PHE A 1 86 ? -12.240 4.786 -16.692 1.00 83.56 86 PHE A O 1
ATOM 683 N N . ASN A 1 87 ? -11.155 3.204 -17.842 1.00 87.69 87 ASN A N 1
ATOM 684 C CA . ASN A 1 87 ? -12.067 3.260 -18.981 1.00 87.69 87 ASN A CA 1
ATOM 685 C C . ASN A 1 87 ? -13.466 2.730 -18.586 1.00 87.69 87 ASN A C 1
ATOM 687 O O . ASN A 1 87 ? -13.588 1.550 -18.234 1.00 87.69 87 ASN A O 1
ATOM 691 N N . PRO A 1 88 ? -14.533 3.554 -18.634 1.00 88.19 88 PRO A N 1
ATOM 692 C CA . PRO A 1 88 ? -15.881 3.128 -18.255 1.00 88.19 88 PRO A CA 1
ATOM 693 C C . PRO A 1 88 ? -16.548 2.227 -19.305 1.00 88.19 88 PRO A C 1
ATOM 695 O O . PRO A 1 88 ? -17.565 1.608 -19.009 1.00 88.19 88 PRO A O 1
ATOM 698 N N . LEU A 1 89 ? -15.996 2.154 -20.522 1.00 94.06 89 LEU A N 1
ATOM 699 C CA . LEU A 1 89 ? -16.540 1.355 -21.623 1.00 94.06 89 LEU A CA 1
ATOM 700 C C . LEU A 1 89 ? -16.110 -0.115 -21.566 1.00 94.06 89 LEU A C 1
ATOM 702 O O . LEU A 1 89 ? -16.715 -0.942 -22.240 1.00 94.06 89 LEU A O 1
ATOM 706 N N . ILE A 1 90 ? -15.074 -0.441 -20.786 1.00 89.31 90 ILE A N 1
ATOM 707 C CA . ILE A 1 90 ? -14.580 -1.814 -20.646 1.00 89.31 90 ILE A CA 1
ATOM 708 C C . ILE A 1 90 ? -15.389 -2.521 -19.547 1.00 89.31 90 ILE A C 1
ATOM 710 O O . ILE A 1 90 ? -15.370 -2.054 -18.399 1.00 89.31 90 ILE A O 1
ATOM 714 N N . PRO A 1 91 ? -16.065 -3.645 -19.854 1.00 90.00 91 PRO A N 1
ATOM 715 C CA . PRO A 1 91 ? -16.755 -4.465 -18.863 1.00 90.00 91 PRO A CA 1
ATOM 716 C C . PRO A 1 91 ? -15.843 -4.887 -17.706 1.00 90.00 91 PRO A C 1
ATOM 718 O O . PRO A 1 91 ? -14.641 -5.083 -17.877 1.00 90.00 91 PRO A O 1
ATOM 721 N N . LEU A 1 92 ? -16.408 -5.049 -16.506 1.00 82.25 92 LEU A N 1
ATOM 722 C CA . LEU A 1 92 ? -15.624 -5.351 -15.300 1.00 82.25 92 LEU A CA 1
ATOM 723 C C . LEU A 1 92 ? -14.841 -6.669 -15.394 1.00 82.25 92 LEU A C 1
ATOM 725 O O . LEU A 1 92 ? -13.729 -6.748 -14.875 1.00 82.25 92 LEU A O 1
ATOM 729 N N . ASP A 1 93 ? -15.398 -7.693 -16.038 1.00 85.31 93 ASP A N 1
ATOM 730 C CA . ASP A 1 93 ? -14.768 -9.004 -16.213 1.00 85.31 93 ASP A CA 1
ATOM 731 C C . ASP A 1 93 ? -13.600 -8.959 -17.208 1.00 85.31 93 ASP A C 1
ATOM 733 O O . ASP A 1 93 ? -12.555 -9.567 -16.971 1.00 85.31 93 ASP A O 1
ATOM 737 N N . GLU A 1 94 ? -13.743 -8.201 -18.294 1.00 89.19 94 GLU A N 1
ATOM 738 C CA . GLU A 1 94 ? -12.662 -7.950 -19.248 1.00 89.19 94 GLU A CA 1
ATOM 739 C C . GLU A 1 94 ? -11.562 -7.089 -18.623 1.00 89.19 94 GLU A C 1
ATOM 741 O O . GLU A 1 94 ? -10.379 -7.431 -18.686 1.00 89.19 94 GLU A O 1
ATOM 746 N N . LYS A 1 95 ? -11.952 -6.024 -17.917 1.00 86.50 95 LYS A N 1
ATOM 747 C CA . LYS A 1 95 ? -11.027 -5.165 -17.179 1.00 86.50 95 LYS A CA 1
ATOM 748 C C . LYS A 1 95 ? -10.242 -5.954 -16.135 1.00 86.50 95 LYS A C 1
ATOM 750 O O . LYS A 1 95 ? -9.043 -5.742 -15.990 1.00 86.50 95 LYS A O 1
ATOM 755 N N . ALA A 1 96 ? -10.880 -6.900 -15.443 1.00 83.88 96 ALA A N 1
ATOM 756 C CA . ALA A 1 96 ? -10.194 -7.758 -14.485 1.00 83.88 96 ALA A CA 1
ATOM 757 C C . ALA A 1 96 ? -9.081 -8.587 -15.151 1.00 83.88 96 ALA A C 1
ATOM 759 O O . ALA A 1 96 ? -7.978 -8.643 -14.618 1.00 83.88 96 ALA A O 1
ATOM 760 N N . LYS A 1 97 ? -9.322 -9.161 -16.336 1.00 88.94 97 LYS A N 1
ATOM 761 C CA . LYS A 1 97 ? -8.290 -9.903 -17.086 1.00 88.94 97 LYS A CA 1
ATOM 762 C C . LYS A 1 97 ? -7.134 -8.999 -17.520 1.00 88.94 97 LYS A C 1
ATOM 764 O O . LYS A 1 97 ? -5.979 -9.391 -17.393 1.00 88.94 97 LYS A O 1
ATOM 769 N N . LEU A 1 98 ? -7.439 -7.786 -17.988 1.00 90.69 98 LEU A N 1
ATOM 770 C CA . LEU A 1 98 ? -6.424 -6.802 -18.385 1.00 90.69 98 LEU A CA 1
ATOM 771 C C . LEU A 1 98 ? -5.539 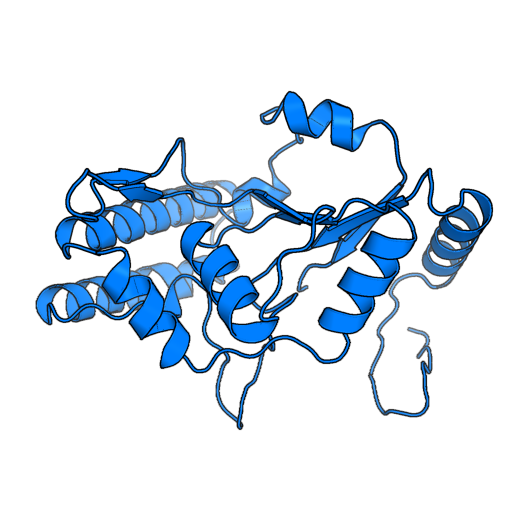-6.388 -17.209 1.00 90.69 98 LEU A C 1
ATOM 773 O O . LEU A 1 98 ? -4.323 -6.300 -17.350 1.00 90.69 98 LEU A O 1
ATOM 777 N N . MET A 1 99 ? -6.136 -6.151 -16.042 1.00 87.50 99 MET A N 1
ATOM 778 C CA . MET A 1 99 ? -5.377 -5.805 -14.845 1.00 87.50 99 MET A CA 1
ATOM 779 C C . MET A 1 99 ? -4.557 -7.010 -14.334 1.00 87.50 99 MET A C 1
ATOM 781 O O . MET A 1 99 ? -3.436 -6.820 -13.864 1.00 87.50 99 MET A O 1
ATOM 785 N N . GLU A 1 100 ? -5.056 -8.251 -14.469 1.00 87.06 100 GLU A N 1
ATOM 786 C CA . GLU A 1 100 ? -4.307 -9.461 -14.079 1.00 87.06 100 GLU A CA 1
ATOM 787 C C . GLU A 1 100 ? -3.069 -9.624 -14.968 1.00 87.06 100 GLU A C 1
ATOM 789 O O . GLU A 1 100 ? -1.967 -9.876 -14.476 1.00 87.06 100 GLU A O 1
ATOM 794 N N . GLU A 1 101 ? -3.233 -9.399 -16.273 1.00 91.69 101 GLU A N 1
ATOM 795 C CA . GLU A 1 101 ? -2.130 -9.370 -17.228 1.00 91.69 101 GLU A CA 1
ATOM 796 C C . GLU A 1 101 ? -1.130 -8.252 -16.900 1.00 91.69 101 GLU A C 1
ATOM 798 O O . GLU A 1 101 ? 0.081 -8.490 -16.902 1.00 91.69 101 GLU A O 1
ATOM 803 N N . TRP A 1 102 ? -1.611 -7.047 -16.576 1.00 91.75 102 TRP A N 1
ATOM 804 C CA . TRP A 1 102 ? -0.749 -5.923 -16.214 1.00 91.75 102 TRP A CA 1
ATOM 805 C C . TRP A 1 102 ? 0.103 -6.228 -14.981 1.00 91.75 102 TRP A C 1
ATOM 807 O O . TRP A 1 102 ? 1.316 -6.003 -15.005 1.00 91.75 102 TRP A O 1
ATOM 817 N N . TRP A 1 103 ? -0.490 -6.774 -13.917 1.00 89.00 103 TRP A N 1
ATOM 818 C CA . TRP A 1 103 ? 0.242 -7.152 -12.703 1.00 89.00 103 TRP A CA 1
ATOM 819 C C . TRP A 1 103 ? 1.215 -8.294 -12.955 1.00 89.00 103 TRP A C 1
ATOM 821 O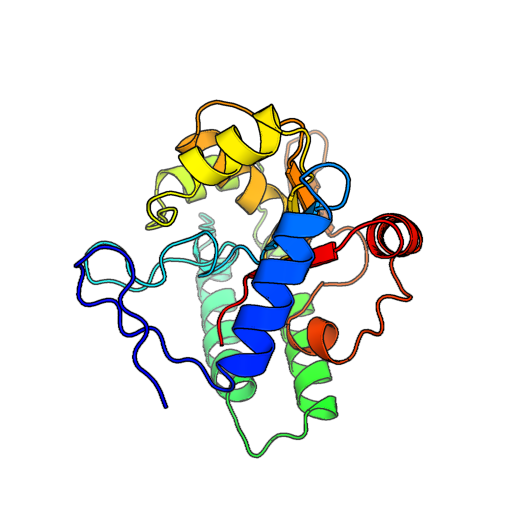 O . TRP A 1 103 ? 2.361 -8.214 -12.518 1.00 89.00 103 TRP A O 1
ATOM 831 N N . GLY A 1 104 ? 0.818 -9.300 -13.739 1.00 91.81 104 GLY A N 1
ATOM 832 C CA . GLY A 1 104 ? 1.722 -10.364 -14.173 1.00 91.81 104 GLY A CA 1
ATOM 833 C C . GLY A 1 104 ? 2.955 -9.820 -14.903 1.00 91.81 104 GLY A C 1
ATOM 834 O O . GLY A 1 104 ? 4.083 -10.164 -14.550 1.00 91.81 104 GLY A O 1
ATOM 835 N N . LYS A 1 105 ? 2.758 -8.914 -15.870 1.00 93.44 105 LYS A N 1
ATOM 836 C CA . LYS A 1 105 ? 3.855 -8.274 -16.616 1.00 93.44 105 LYS A CA 1
ATOM 837 C C . LYS A 1 105 ? 4.707 -7.362 -15.736 1.00 93.44 105 LYS A C 1
ATOM 839 O O . LYS A 1 105 ? 5.926 -7.390 -15.843 1.00 93.44 105 LYS A O 1
ATOM 844 N N . THR A 1 106 ? 4.089 -6.590 -14.846 1.00 92.19 106 THR A N 1
ATOM 845 C CA . THR A 1 106 ? 4.798 -5.684 -13.927 1.00 92.19 106 THR A CA 1
ATOM 846 C C . THR A 1 106 ? 5.694 -6.466 -12.967 1.00 92.19 106 THR A C 1
ATOM 848 O O . THR A 1 106 ? 6.865 -6.130 -12.807 1.00 92.19 106 THR A O 1
ATOM 851 N N . HIS A 1 107 ? 5.181 -7.550 -12.379 1.00 93.38 107 HIS A N 1
ATOM 852 C CA . HIS A 1 107 ? 5.961 -8.449 -11.528 1.00 93.38 107 HIS A CA 1
ATOM 853 C C . HIS A 1 107 ? 7.068 -9.167 -12.308 1.00 93.38 107 HIS A C 1
ATOM 855 O O . HIS A 1 107 ? 8.188 -9.270 -11.816 1.00 93.38 107 HIS A O 1
ATOM 861 N N . GLY A 1 108 ? 6.782 -9.616 -13.535 1.00 93.38 108 GLY A N 1
ATOM 862 C CA . GLY A 1 108 ? 7.781 -10.209 -14.424 1.00 93.38 108 GLY A CA 1
ATOM 863 C C . GLY A 1 108 ? 8.935 -9.253 -14.728 1.00 93.38 108 GLY A C 1
ATOM 864 O O . GLY A 1 108 ? 10.092 -9.645 -14.615 1.00 93.38 108 GLY A O 1
ATOM 865 N N . LEU A 1 109 ? 8.632 -7.982 -15.014 1.00 92.81 109 LEU A N 1
ATOM 866 C CA . LEU A 1 109 ? 9.664 -6.968 -15.220 1.00 92.81 109 LEU A CA 1
ATOM 867 C C . LEU A 1 109 ? 10.516 -6.745 -13.969 1.00 92.81 109 LEU A C 1
ATOM 869 O O . LEU A 1 109 ? 11.710 -6.519 -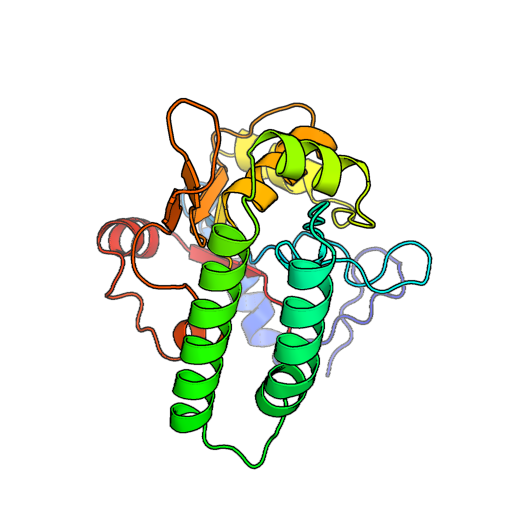14.107 1.00 92.81 109 LEU A O 1
ATOM 873 N N . LEU A 1 110 ? 9.935 -6.767 -12.762 1.00 92.75 110 LEU A N 1
ATOM 874 C CA . LEU A 1 110 ? 10.707 -6.592 -11.520 1.00 92.75 110 LEU A CA 1
ATOM 875 C C . LEU A 1 110 ? 11.771 -7.686 -11.360 1.00 92.75 110 LEU A C 1
ATOM 877 O O . LEU A 1 110 ? 12.896 -7.388 -10.958 1.00 92.75 110 LEU A O 1
ATOM 881 N N . ILE A 1 111 ? 11.414 -8.925 -11.713 1.00 92.81 111 ILE A N 1
ATOM 882 C CA . ILE A 1 111 ? 12.323 -10.079 -11.708 1.00 92.81 111 ILE A CA 1
ATOM 883 C C . ILE A 1 111 ? 13.390 -9.906 -12.798 1.00 92.81 111 ILE A C 1
ATOM 885 O O . ILE A 1 111 ? 14.579 -9.974 -12.509 1.00 92.81 111 ILE A O 1
ATOM 889 N N . GLU A 1 112 ? 12.980 -9.615 -14.038 1.00 92.00 112 GLU A N 1
ATOM 890 C CA . GLU A 1 112 ? 13.895 -9.388 -15.172 1.00 92.00 112 GLU A CA 1
ATOM 891 C C . GLU A 1 112 ? 14.881 -8.239 -14.908 1.00 92.00 112 GLU A C 1
ATOM 893 O O . GLU A 1 112 ? 16.043 -8.301 -15.303 1.00 92.00 112 GLU A O 1
ATOM 898 N N . GLY A 1 113 ? 14.429 -7.193 -14.216 1.00 90.19 113 GLY A N 1
ATOM 899 C CA . GLY A 1 113 ? 15.242 -6.041 -13.851 1.00 90.19 113 GLY A CA 1
ATOM 900 C C . GLY A 1 113 ? 16.260 -6.310 -12.739 1.00 90.19 113 GLY A C 1
ATOM 901 O O . GLY A 1 113 ? 17.023 -5.398 -12.424 1.00 90.19 113 GLY A O 1
ATOM 902 N N . GLY A 1 114 ? 16.262 -7.501 -12.125 1.00 90.88 114 GLY A N 1
ATOM 903 C CA . GLY A 1 114 ? 17.178 -7.860 -11.039 1.00 90.88 114 GLY A CA 1
ATOM 904 C C . GLY A 1 114 ? 16.925 -7.062 -9.760 1.00 90.88 114 GLY A C 1
ATOM 905 O O . GLY A 1 114 ? 17.840 -6.444 -9.224 1.00 90.88 114 GLY A O 1
ATOM 906 N N . LEU A 1 115 ? 15.668 -6.973 -9.308 1.00 92.88 115 LEU A N 1
ATOM 907 C CA . LEU A 1 115 ? 15.349 -6.227 -8.088 1.00 92.88 115 LEU A CA 1
ATOM 908 C C . LEU A 1 115 ? 16.009 -6.894 -6.880 1.00 92.88 115 LEU A C 1
ATOM 910 O O . LEU A 1 115 ? 15.791 -8.079 -6.643 1.00 92.88 115 LEU A O 1
ATOM 914 N N . THR A 1 116 ? 16.722 -6.112 -6.074 1.00 93.44 116 THR A N 1
ATOM 915 C CA . THR A 1 116 ? 17.332 -6.594 -4.833 1.00 93.44 116 THR A CA 1
ATOM 916 C C . THR A 1 116 ? 16.645 -6.021 -3.600 1.00 93.44 116 THR A C 1
ATOM 918 O O . THR A 1 116 ? 15.982 -4.979 -3.643 1.00 93.44 116 THR A O 1
ATOM 921 N N . HIS A 1 117 ? 16.829 -6.683 -2.460 1.00 91.56 117 HIS A N 1
ATOM 922 C CA . HIS A 1 117 ? 16.341 -6.175 -1.179 1.00 91.56 117 HIS A CA 1
ATOM 923 C C . HIS A 1 117 ? 16.968 -4.818 -0.801 1.00 91.56 117 HIS A C 1
ATOM 925 O O . HIS A 1 117 ? 16.321 -3.981 -0.171 1.00 91.56 117 HIS A O 1
ATOM 931 N N . ASP A 1 118 ? 18.216 -4.560 -1.193 1.00 92.50 118 ASP A N 1
ATOM 932 C CA . ASP A 1 118 ? 18.862 -3.274 -0.923 1.00 92.50 118 ASP A CA 1
ATOM 933 C C . ASP A 1 118 ? 18.331 -2.159 -1.831 1.00 92.50 118 ASP A C 1
ATOM 935 O O . ASP A 1 118 ? 18.063 -1.062 -1.336 1.00 92.50 118 ASP A O 1
ATOM 939 N N . ALA A 1 119 ? 18.026 -2.465 -3.098 1.00 92.38 119 ALA A N 1
ATOM 940 C CA . ALA A 1 119 ? 17.344 -1.530 -3.993 1.00 92.38 119 ALA A CA 1
ATOM 941 C C . ALA A 1 119 ? 15.968 -1.108 -3.446 1.00 92.38 119 ALA A C 1
ATOM 943 O O . ALA A 1 119 ? 15.555 0.039 -3.623 1.00 92.38 119 ALA A O 1
ATOM 944 N N . ILE A 1 120 ? 15.264 -1.997 -2.730 1.00 94.56 120 ILE A N 1
ATOM 945 C CA . ILE A 1 120 ? 14.017 -1.659 -2.026 1.00 94.56 120 ILE A CA 1
ATOM 946 C C . ILE A 1 120 ? 14.258 -0.616 -0.934 1.00 94.56 120 ILE A C 1
ATOM 948 O O . ILE A 1 120 ? 13.553 0.395 -0.894 1.00 94.56 120 ILE A O 1
ATOM 952 N N . LYS A 1 121 ? 15.242 -0.840 -0.054 1.00 94.12 121 LYS A N 1
ATOM 953 C CA . LYS A 1 121 ? 15.547 0.090 1.046 1.00 94.12 121 LYS A CA 1
ATOM 954 C C . LYS A 1 121 ? 15.888 1.477 0.514 1.00 94.12 121 LYS A C 1
ATOM 956 O O . LYS A 1 121 ? 15.368 2.469 1.024 1.00 94.12 121 LYS A O 1
ATOM 961 N N . GLU A 1 122 ? 16.737 1.528 -0.510 1.00 94.00 122 GLU A N 1
ATOM 962 C CA . GLU A 1 122 ? 17.158 2.770 -1.153 1.00 94.00 122 GLU A CA 1
ATOM 963 C C . GLU A 1 122 ? 15.988 3.465 -1.855 1.00 94.00 122 GLU A C 1
ATOM 965 O O . GLU A 1 122 ? 15.757 4.655 -1.637 1.00 94.00 122 GLU A O 1
ATOM 970 N N . SER A 1 123 ? 15.188 2.714 -2.619 1.00 93.56 123 SER A N 1
ATOM 971 C CA . SER A 1 123 ? 13.984 3.240 -3.270 1.00 93.56 123 SER A CA 1
ATOM 972 C C . SER A 1 123 ? 13.041 3.882 -2.255 1.00 93.56 123 SER A C 1
ATOM 974 O O . SER A 1 123 ? 12.580 4.997 -2.470 1.00 93.56 123 SER A O 1
ATOM 976 N N . VAL A 1 124 ? 12.777 3.217 -1.125 1.00 95.00 124 VAL A N 1
ATOM 977 C CA . VAL A 1 124 ? 11.894 3.748 -0.075 1.00 95.00 124 VAL A CA 1
ATOM 978 C C . VAL A 1 124 ? 12.491 4.982 0.603 1.00 95.00 124 VAL A C 1
ATOM 980 O O . VAL A 1 124 ? 11.754 5.935 0.860 1.00 95.00 124 VAL A O 1
ATOM 983 N N . ALA A 1 125 ? 13.802 4.996 0.855 1.00 94.19 125 ALA A N 1
ATOM 984 C CA . ALA A 1 125 ? 14.478 6.132 1.480 1.00 94.19 125 ALA A CA 1
ATOM 985 C C . ALA A 1 125 ? 14.423 7.397 0.605 1.00 94.19 125 ALA A C 1
ATOM 987 O O . ALA A 1 125 ? 14.281 8.502 1.129 1.00 94.19 125 ALA A O 1
ATOM 988 N N . ASN A 1 126 ? 14.477 7.225 -0.720 1.00 92.31 126 ASN A N 1
ATOM 989 C CA . ASN A 1 126 ? 14.475 8.309 -1.704 1.00 92.31 126 ASN A CA 1
ATOM 990 C C . ASN A 1 126 ? 13.074 8.649 -2.257 1.00 92.31 126 ASN A C 1
ATOM 992 O O . ASN A 1 126 ? 12.924 9.587 -3.041 1.00 92.31 126 ASN A O 1
ATOM 996 N N . ALA A 1 127 ? 12.040 7.892 -1.885 1.00 92.25 127 ALA A N 1
ATOM 997 C CA . ALA A 1 127 ? 10.703 8.030 -2.451 1.00 92.25 127 ALA A CA 1
ATOM 998 C C . ALA A 1 127 ? 9.939 9.251 -1.925 1.00 92.25 127 ALA A C 1
ATOM 1000 O O . ALA A 1 127 ? 9.934 9.550 -0.728 1.00 92.25 127 ALA A O 1
ATOM 1001 N N . ASN A 1 128 ? 9.145 9.868 -2.809 1.00 92.56 128 ASN A N 1
ATOM 1002 C CA . ASN A 1 128 ? 8.132 10.850 -2.419 1.00 92.56 128 ASN A CA 1
ATOM 1003 C C . ASN A 1 128 ? 6.891 10.146 -1.833 1.00 92.56 128 ASN A C 1
ATOM 1005 O O . ASN A 1 128 ? 5.838 10.036 -2.472 1.00 92.56 128 ASN A O 1
ATOM 1009 N N . ILE A 1 129 ? 7.047 9.599 -0.625 1.00 94.19 129 ILE A N 1
ATOM 1010 C CA . ILE A 1 129 ? 6.015 8.869 0.111 1.00 94.19 129 ILE A CA 1
ATOM 1011 C C . ILE A 1 129 ? 5.940 9.347 1.564 1.00 94.19 129 ILE A C 1
ATOM 1013 O O . ILE A 1 129 ? 6.933 9.399 2.300 1.00 94.19 129 ILE A O 1
ATOM 1017 N N . ALA A 1 130 ? 4.724 9.668 1.998 1.00 94.75 130 ALA A N 1
ATOM 1018 C CA . ALA A 1 130 ? 4.420 10.084 3.360 1.00 94.75 130 ALA A CA 1
ATOM 1019 C C . ALA A 1 130 ? 3.161 9.371 3.854 1.00 94.75 130 ALA A C 1
ATOM 1021 O O . ALA A 1 130 ? 2.228 9.141 3.083 1.00 94.75 130 ALA A O 1
ATOM 1022 N N . LEU A 1 131 ? 3.128 9.033 5.141 1.00 95.44 131 LEU A N 1
ATOM 1023 C CA . LEU A 1 131 ? 1.919 8.540 5.796 1.00 95.44 131 LEU A CA 1
ATOM 1024 C C . LEU A 1 131 ? 0.974 9.707 6.087 1.00 95.44 131 LEU A C 1
ATOM 1026 O O . LEU A 1 131 ? 1.423 10.841 6.252 1.00 95.44 131 LEU A O 1
ATOM 1030 N N . ARG A 1 132 ? -0.334 9.444 6.118 1.00 95.50 132 ARG A N 1
ATOM 1031 C CA . ARG A 1 132 ? -1.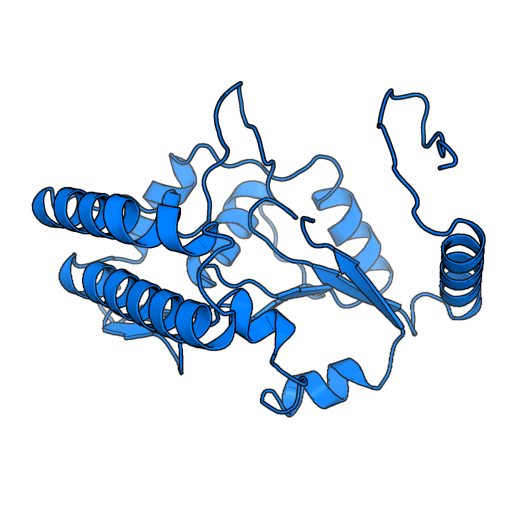321 10.431 6.565 1.00 95.50 132 ARG A CA 1
ATOM 1032 C C . ARG A 1 132 ? -1.083 10.804 8.026 1.00 95.50 132 ARG A C 1
ATOM 1034 O O . ARG A 1 132 ? -0.590 9.997 8.814 1.00 95.50 132 ARG A O 1
ATOM 1041 N N . ASP A 1 133 ? -1.464 12.027 8.368 1.00 93.38 133 ASP A N 1
ATOM 1042 C CA . ASP A 1 133 ? -1.372 12.519 9.739 1.00 93.38 133 ASP A CA 1
ATOM 1043 C C . ASP A 1 133 ? -2.309 11.683 10.632 1.00 93.38 133 ASP A C 1
ATOM 1045 O O . ASP A 1 133 ? -3.401 11.298 10.201 1.00 93.38 133 ASP A O 1
ATOM 1049 N N . GLY A 1 134 ? -1.868 11.332 11.843 1.00 94.44 134 GLY A N 1
ATOM 1050 C CA . GLY A 1 134 ? -2.640 10.495 12.767 1.00 94.44 134 GLY A CA 1
ATOM 1051 C C . GLY A 1 134 ? -2.470 8.978 12.600 1.00 94.44 134 GLY A C 1
ATOM 1052 O O . GLY A 1 134 ? -3.031 8.222 13.393 1.00 94.44 134 GLY A O 1
ATOM 1053 N N . VAL A 1 135 ? -1.749 8.482 11.580 1.00 94.94 135 VAL A N 1
ATOM 1054 C CA . VAL A 1 135 ? -1.606 7.023 11.369 1.00 94.94 135 VAL A CA 1
ATOM 1055 C C . VAL A 1 135 ? -0.762 6.366 12.467 1.00 94.94 135 VAL A C 1
ATOM 1057 O O . VAL A 1 135 ? -1.095 5.258 12.891 1.00 94.94 135 VAL A O 1
ATOM 1060 N N . ALA A 1 136 ? 0.295 7.031 12.948 1.00 93.25 136 ALA A N 1
ATOM 1061 C CA . ALA A 1 136 ? 1.126 6.509 14.038 1.00 93.25 136 ALA A CA 1
ATOM 1062 C C . ALA A 1 136 ? 0.297 6.366 15.321 1.00 93.25 136 ALA A C 1
ATOM 1064 O O . ALA A 1 136 ? 0.230 5.292 15.916 1.00 93.25 136 ALA A O 1
ATOM 1065 N N . GLU A 1 137 ? -0.412 7.435 15.675 1.00 94.81 137 GLU A N 1
ATOM 1066 C CA . GLU A 1 137 ? -1.274 7.555 16.845 1.00 94.81 137 GLU A CA 1
ATOM 1067 C C . GLU A 1 137 ? -2.424 6.546 16.782 1.00 94.81 137 GLU A C 1
ATOM 1069 O O . GLU A 1 137 ? -2.770 5.913 17.780 1.00 94.81 137 GLU A O 1
ATOM 1074 N N . LEU A 1 138 ? -2.991 6.337 15.588 1.00 94.56 138 LEU A N 1
ATOM 1075 C CA . LEU A 1 138 ? -3.989 5.302 15.351 1.00 94.56 138 LEU A CA 1
ATOM 1076 C C . LEU A 1 138 ? -3.414 3.910 15.632 1.00 94.56 138 LEU A C 1
ATOM 1078 O O . LEU A 1 138 ? -4.054 3.119 16.323 1.00 94.56 138 LEU A O 1
ATOM 1082 N N . PHE A 1 139 ? -2.233 3.583 15.105 1.00 95.12 139 PHE A N 1
ATOM 1083 C CA . PHE A 1 139 ? -1.630 2.263 15.305 1.00 95.12 139 PHE A CA 1
ATOM 1084 C C . PHE A 1 139 ? -1.261 2.018 16.769 1.00 95.12 139 PHE A C 1
ATOM 1086 O O . PHE A 1 139 ? -1.548 0.935 17.282 1.00 95.12 139 PHE A O 1
ATOM 1093 N N . GLU A 1 140 ? -0.718 3.025 17.454 1.00 94.69 140 GLU A N 1
ATOM 1094 C CA . GLU A 1 140 ? -0.414 2.980 18.888 1.00 94.69 140 GLU A CA 1
ATOM 1095 C C . GLU A 1 140 ? -1.675 2.753 19.724 1.00 94.69 140 GLU A C 1
ATOM 1097 O O . GLU A 1 140 ? -1.741 1.790 20.491 1.00 94.69 140 GLU A O 1
ATOM 1102 N N . LEU A 1 141 ? -2.724 3.550 19.500 1.00 95.56 141 LEU A N 1
ATOM 1103 C CA . LEU A 1 141 ? -4.002 3.405 20.197 1.00 95.56 141 LEU A CA 1
ATOM 1104 C C . LEU A 1 141 ? -4.611 2.011 19.990 1.00 95.56 141 LEU A C 1
ATOM 1106 O O . LEU A 1 141 ? -5.151 1.403 20.918 1.00 95.56 141 LEU A O 1
ATOM 1110 N N . LEU A 1 142 ? -4.559 1.490 18.763 1.00 95.88 142 LEU A N 1
ATOM 1111 C CA . LEU A 1 142 ? -5.089 0.164 18.457 1.00 95.88 142 LEU A CA 1
ATOM 1112 C C . LEU A 1 142 ? -4.245 -0.939 19.106 1.00 95.88 142 LEU A C 1
ATOM 1114 O O . LEU A 1 142 ? -4.814 -1.929 19.571 1.00 95.88 142 LEU A O 1
ATOM 1118 N N . GLU A 1 143 ? -2.924 -0.772 19.186 1.00 95.88 143 GLU A N 1
ATOM 1119 C CA . GLU A 1 143 ? -2.034 -1.726 19.850 1.00 95.88 143 GLU A CA 1
ATOM 1120 C C . GLU A 1 143 ? -2.303 -1.775 21.358 1.00 95.88 143 GLU A C 1
ATOM 1122 O O . GLU A 1 143 ? -2.534 -2.859 21.898 1.00 95.88 143 GLU A O 1
ATOM 1127 N N . GLU A 1 144 ? -2.404 -0.618 22.020 1.00 95.88 144 GLU A N 1
ATOM 1128 C CA . GLU A 1 144 ? -2.745 -0.502 23.448 1.00 95.88 144 GLU A CA 1
ATOM 1129 C C . GLU A 1 144 ? -4.072 -1.189 23.795 1.00 95.88 144 GLU A C 1
ATOM 1131 O O . GLU A 1 144 ? -4.244 -1.771 24.870 1.00 95.88 144 GLU A O 1
ATOM 1136 N N . ARG A 1 145 ? -5.034 -1.146 22.869 1.00 95.56 145 ARG A N 1
ATOM 1137 C CA . ARG A 1 145 ? -6.359 -1.756 23.037 1.00 95.56 145 ARG A CA 1
ATOM 1138 C C . ARG A 1 145 ? -6.447 -3.189 22.515 1.00 95.56 145 ARG A C 1
ATOM 1140 O O . ARG A 1 145 ? -7.539 -3.759 22.538 1.00 95.56 145 ARG A O 1
ATOM 1147 N N . ASN A 1 146 ? -5.333 -3.787 22.086 1.00 95.00 146 ASN A N 1
ATOM 1148 C CA . ASN A 1 146 ? -5.280 -5.124 21.487 1.00 95.00 146 ASN A CA 1
ATOM 1149 C C . ASN A 1 146 ? -6.274 -5.292 20.318 1.00 95.00 146 ASN A C 1
ATOM 1151 O O . ASN A 1 146 ? -6.926 -6.334 20.160 1.00 95.00 146 ASN A O 1
ATOM 1155 N N . VAL A 1 147 ? -6.423 -4.238 19.513 1.00 95.38 147 VAL A N 1
ATOM 1156 C CA . VAL A 1 147 ? -7.258 -4.215 18.312 1.00 95.38 147 VAL A CA 1
ATOM 1157 C C . VAL A 1 147 ? -6.394 -4.603 17.108 1.00 95.38 147 VAL A C 1
ATOM 1159 O O . VAL A 1 147 ? -5.433 -3.897 16.798 1.00 95.38 147 VAL A O 1
ATOM 1162 N N . PRO A 1 148 ? -6.712 -5.712 16.412 1.00 95.06 148 PRO A N 1
ATOM 1163 C CA . PRO A 1 148 ? -5.982 -6.121 15.220 1.00 95.06 148 PRO A CA 1
ATOM 1164 C C . PRO A 1 148 ? -6.147 -5.119 14.078 1.00 95.06 148 PRO A C 1
ATOM 1166 O O . PRO A 1 148 ? -7.259 -4.646 13.817 1.00 95.06 148 PRO A O 1
ATOM 1169 N N . VAL A 1 149 ? -5.051 -4.873 13.365 1.00 94.88 149 VAL A N 1
ATOM 1170 C CA . VAL A 1 149 ? -5.007 -4.111 12.118 1.00 94.88 149 VAL A CA 1
ATOM 1171 C C . VAL A 1 149 ? -4.547 -5.038 11.004 1.00 94.88 149 VAL A C 1
ATOM 1173 O O . VAL A 1 149 ? -3.488 -5.657 11.088 1.00 94.88 149 VAL A O 1
ATOM 1176 N N . LEU A 1 150 ? -5.341 -5.129 9.947 1.00 94.31 150 LEU A N 1
ATOM 1177 C CA . LEU A 1 150 ? -4.973 -5.799 8.714 1.00 94.31 150 LEU A CA 1
ATOM 1178 C C . LEU A 1 150 ? -4.780 -4.749 7.624 1.00 94.31 150 LEU A C 1
ATOM 1180 O O . LEU A 1 150 ? -5.745 -4.140 7.167 1.00 94.31 150 LEU A O 1
ATOM 1184 N N . ILE A 1 151 ? -3.546 -4.584 7.172 1.00 94.62 151 ILE A N 1
ATOM 1185 C CA . ILE A 1 151 ? -3.258 -3.871 5.935 1.00 94.62 151 ILE A CA 1
ATOM 1186 C C . ILE A 1 151 ? -3.506 -4.852 4.791 1.00 94.62 151 ILE A C 1
ATOM 1188 O O . ILE A 1 151 ? -2.779 -5.838 4.649 1.00 94.62 151 ILE A O 1
ATOM 1192 N N . PHE A 1 152 ? -4.555 -4.612 4.008 1.00 90.44 152 PHE A N 1
ATOM 1193 C CA . PHE A 1 152 ? -4.934 -5.444 2.872 1.00 90.44 152 PHE A CA 1
ATOM 1194 C C . PHE A 1 152 ? -4.799 -4.640 1.584 1.00 90.44 152 PHE A C 1
ATOM 1196 O O . PHE A 1 152 ? -5.652 -3.814 1.267 1.00 90.44 152 PHE A O 1
ATOM 1203 N N . SER A 1 153 ? -3.699 -4.872 0.869 1.00 90.94 153 SER A N 1
ATOM 1204 C CA . SER A 1 153 ? -3.254 -4.024 -0.236 1.00 90.94 153 SER A CA 1
ATOM 1205 C C . SER A 1 153 ? -3.033 -4.837 -1.512 1.00 90.94 153 SER A C 1
ATOM 1207 O O . SER A 1 153 ? -2.617 -5.992 -1.464 1.00 90.94 153 SER A O 1
ATOM 1209 N N . ALA A 1 154 ? -3.308 -4.216 -2.661 1.00 89.62 154 ALA A N 1
ATOM 1210 C CA . ALA A 1 154 ? -2.900 -4.723 -3.976 1.00 89.62 154 ALA A CA 1
ATOM 1211 C C . ALA A 1 154 ? -1.466 -4.290 -4.351 1.00 89.62 154 ALA A C 1
ATOM 1213 O O . ALA A 1 154 ? -1.004 -4.579 -5.450 1.00 89.62 154 ALA A O 1
ATOM 1214 N N . GLY A 1 155 ? -0.784 -3.575 -3.455 1.00 92.62 155 GLY A N 1
ATOM 1215 C CA . GLY A 1 155 ? 0.602 -3.145 -3.578 1.00 92.62 155 GLY A CA 1
ATOM 1216 C C . GLY A 1 155 ? 1.606 -4.279 -3.359 1.00 92.62 155 GLY A C 1
ATOM 1217 O O . GLY A 1 155 ? 1.317 -5.445 -3.614 1.00 92.62 155 GLY A O 1
ATOM 1218 N N . LEU A 1 156 ? 2.792 -3.933 -2.861 1.00 95.25 156 LEU A N 1
ATOM 1219 C CA . LEU A 1 156 ? 3.918 -4.845 -2.636 1.00 95.25 156 LEU A CA 1
ATOM 1220 C C . LEU A 1 156 ? 4.204 -4.953 -1.135 1.00 95.25 156 LEU A C 1
ATOM 1222 O O . LEU A 1 156 ? 4.524 -3.954 -0.497 1.00 95.25 156 LEU A O 1
ATOM 1226 N N . ALA A 1 157 ? 4.077 -6.147 -0.558 1.00 95.62 157 ALA A N 1
ATOM 1227 C CA . ALA A 1 157 ? 4.170 -6.368 0.886 1.00 95.62 157 ALA A CA 1
ATOM 1228 C C . ALA A 1 157 ? 5.517 -5.911 1.466 1.00 95.62 157 ALA A C 1
ATOM 1230 O O . ALA A 1 157 ? 5.543 -5.221 2.479 1.00 95.62 157 ALA A O 1
ATOM 1231 N N . ASP A 1 158 ? 6.610 -6.250 0.789 1.00 96.19 158 ASP A N 1
ATOM 1232 C CA . ASP A 1 158 ? 7.982 -5.975 1.224 1.00 96.19 158 ASP A CA 1
ATOM 1233 C C . ASP A 1 158 ? 8.288 -4.465 1.200 1.00 96.19 158 ASP A C 1
ATOM 1235 O O . ASP A 1 158 ? 8.951 -3.939 2.089 1.00 96.19 158 ASP A O 1
ATOM 1239 N N . ILE A 1 159 ? 7.690 -3.734 0.251 1.00 96.12 159 ILE A N 1
ATOM 1240 C CA . ILE A 1 159 ? 7.748 -2.267 0.204 1.00 96.12 159 ILE A CA 1
ATOM 1241 C C . ILE A 1 159 ? 6.935 -1.644 1.336 1.00 96.12 159 ILE A C 1
ATOM 1243 O O . ILE A 1 159 ? 7.393 -0.708 1.984 1.00 96.12 159 ILE A O 1
ATOM 1247 N N . ILE A 1 160 ? 5.723 -2.147 1.581 1.00 96.31 160 ILE A N 1
ATOM 1248 C CA . ILE A 1 160 ? 4.859 -1.656 2.661 1.00 96.31 160 ILE A CA 1
ATOM 1249 C C . ILE A 1 160 ? 5.568 -1.822 4.008 1.00 96.31 160 ILE A C 1
ATOM 1251 O O . ILE A 1 160 ? 5.602 -0.888 4.806 1.00 96.31 160 ILE A O 1
ATOM 1255 N N . GLU A 1 161 ? 6.155 -2.993 4.253 1.00 95.81 161 GLU A N 1
ATOM 1256 C CA . GLU A 1 161 ? 6.923 -3.277 5.468 1.00 95.81 161 GLU A CA 1
ATOM 1257 C C . GLU A 1 161 ? 8.111 -2.329 5.616 1.00 95.81 161 GLU A C 1
ATOM 1259 O O . GLU A 1 161 ? 8.304 -1.764 6.693 1.00 95.81 161 GLU A O 1
ATOM 1264 N N . GLU A 1 162 ? 8.850 -2.087 4.534 1.00 96.31 162 GLU A N 1
ATOM 1265 C CA . GLU A 1 162 ? 9.995 -1.184 4.548 1.00 96.31 162 GLU A CA 1
ATOM 1266 C C . GLU A 1 162 ? 9.590 0.280 4.784 1.00 96.31 162 GLU A C 1
ATOM 1268 O O . GLU A 1 162 ? 10.215 0.968 5.593 1.00 96.31 162 GLU A O 1
ATOM 1273 N N . VAL A 1 163 ? 8.497 0.751 4.172 1.00 96.06 163 VAL A N 1
ATOM 1274 C CA . VAL A 1 163 ? 7.950 2.095 4.427 1.00 96.06 163 VAL A CA 1
ATOM 1275 C C . VAL A 1 163 ? 7.564 2.240 5.897 1.00 96.06 163 VAL A C 1
ATOM 1277 O O . VAL A 1 163 ? 7.955 3.212 6.542 1.00 96.06 163 VAL A O 1
ATOM 1280 N N . LEU A 1 164 ? 6.831 1.276 6.458 1.00 95.44 164 LEU A N 1
ATOM 1281 C CA . LEU A 1 164 ? 6.431 1.314 7.867 1.00 95.44 164 LEU A CA 1
ATOM 1282 C C . LEU A 1 164 ? 7.653 1.287 8.793 1.00 95.44 164 LEU A C 1
ATOM 1284 O O . LEU A 1 164 ? 7.707 2.048 9.760 1.00 95.44 164 LEU A O 1
ATOM 1288 N N . ARG A 1 165 ? 8.658 0.463 8.473 1.00 94.38 165 ARG A N 1
ATOM 1289 C CA . ARG A 1 165 ? 9.910 0.364 9.232 1.00 94.38 165 ARG A CA 1
ATOM 1290 C C . ARG A 1 165 ? 10.660 1.695 9.259 1.00 94.38 165 ARG A C 1
ATOM 1292 O O . ARG A 1 165 ? 11.067 2.127 10.336 1.00 94.38 165 ARG A O 1
ATOM 1299 N N . GLN A 1 166 ? 10.834 2.339 8.103 1.00 94.56 166 GLN A N 1
ATOM 1300 C CA . GLN A 1 166 ? 11.560 3.607 7.997 1.00 94.56 166 GLN A CA 1
ATOM 1301 C C . GLN A 1 166 ? 10.790 4.786 8.608 1.00 94.56 166 GLN A C 1
ATOM 1303 O O . GLN A 1 166 ? 11.408 5.670 9.195 1.00 94.56 166 GLN A O 1
ATOM 1308 N N . LYS A 1 167 ? 9.454 4.820 8.489 1.00 92.56 167 LYS A N 1
ATOM 1309 C CA . LYS A 1 167 ? 8.644 5.954 8.970 1.00 92.56 167 LYS A CA 1
ATOM 1310 C C . LYS A 1 167 ? 8.313 5.890 10.462 1.00 92.56 167 LYS A C 1
ATOM 1312 O O . LYS A 1 167 ? 8.179 6.942 11.075 1.00 92.56 167 LYS A O 1
ATOM 1317 N N . PHE A 1 168 ? 8.182 4.698 11.048 1.00 89.69 168 PHE A N 1
ATOM 1318 C CA . PHE A 1 168 ? 7.817 4.554 12.463 1.00 89.69 168 PHE A CA 1
ATOM 1319 C C . PHE A 1 168 ? 8.976 4.193 13.388 1.00 89.69 168 PHE A C 1
ATOM 1321 O O . PHE A 1 168 ? 8.830 4.317 14.602 1.00 89.69 168 PHE A O 1
ATOM 1328 N N . CYS A 1 169 ? 10.111 3.723 12.861 1.00 82.38 169 CYS A N 1
ATOM 1329 C CA . CYS A 1 169 ? 11.260 3.268 13.658 1.00 82.38 169 CYS A CA 1
ATOM 1330 C C . CYS A 1 169 ? 10.925 2.181 14.710 1.00 82.38 169 CYS A C 1
ATOM 1332 O O . CYS A 1 169 ? 11.740 1.890 15.585 1.00 82.38 169 CYS A O 1
ATOM 1334 N N . ARG A 1 170 ? 9.743 1.553 14.627 1.00 86.38 170 ARG A N 1
ATOM 1335 C CA . ARG A 1 170 ? 9.269 0.448 15.474 1.00 86.38 170 ARG A CA 1
ATOM 1336 C C . ARG A 1 170 ? 8.370 -0.490 14.674 1.00 86.38 170 ARG A C 1
ATOM 1338 O O . ARG A 1 170 ? 7.834 -0.116 13.635 1.00 86.38 170 ARG A O 1
ATOM 1345 N N . SER A 1 171 ? 8.169 -1.698 15.191 1.00 86.56 171 SER A N 1
ATOM 1346 C CA . SER A 1 171 ? 7.148 -2.626 14.694 1.00 86.56 171 SER A CA 1
ATOM 1347 C C . SER A 1 171 ? 5.915 -2.607 15.599 1.00 86.56 171 SER A C 1
ATOM 1349 O O . SER A 1 171 ? 6.022 -2.373 16.804 1.00 86.56 171 SER A O 1
ATOM 1351 N N . TYR A 1 172 ? 4.747 -2.859 15.008 1.00 89.38 172 TYR A N 1
ATOM 1352 C CA . TYR A 1 172 ? 3.470 -2.969 15.713 1.00 89.38 172 TYR A CA 1
ATOM 1353 C C . TYR A 1 172 ? 3.015 -4.428 15.709 1.00 89.38 172 TYR A C 1
ATOM 1355 O O . TYR A 1 172 ? 2.822 -5.024 14.648 1.00 89.38 172 TYR A O 1
ATOM 1363 N N . LYS A 1 173 ? 2.825 -5.025 16.888 1.00 91.31 173 LYS A N 1
ATOM 1364 C CA . LYS A 1 173 ? 2.491 -6.455 17.036 1.00 91.31 173 LYS A CA 1
ATOM 1365 C C . LYS A 1 173 ? 1.068 -6.777 16.582 1.00 91.31 173 LYS A C 1
ATOM 1367 O O . LYS A 1 173 ? 0.762 -7.923 16.250 1.00 91.31 173 LYS A O 1
ATOM 1372 N N . ASN A 1 174 ? 0.188 -5.779 16.601 1.00 92.06 174 ASN A N 1
ATOM 1373 C CA . ASN A 1 174 ? -1.204 -5.890 16.179 1.00 92.06 174 ASN A CA 1
ATOM 1374 C C . ASN A 1 174 ? -1.406 -5.661 14.672 1.00 92.06 174 ASN A C 1
ATOM 1376 O O . ASN A 1 174 ? -2.524 -5.868 14.200 1.00 92.06 174 ASN A O 1
ATOM 1380 N N . VAL A 1 175 ? -0.367 -5.269 13.924 1.00 94.31 175 VAL A N 1
ATOM 1381 C CA . VAL A 1 175 ? -0.443 -5.024 12.478 1.00 94.31 175 VAL A CA 1
ATOM 1382 C C . VAL A 1 175 ? -0.036 -6.277 11.706 1.00 94.31 175 VAL A C 1
ATOM 1384 O O . VAL A 1 175 ? 1.010 -6.876 11.943 1.00 94.31 175 VAL A O 1
ATOM 1387 N N . ARG A 1 176 ? -0.874 -6.681 10.750 1.00 94.31 176 ARG A N 1
ATOM 1388 C CA . ARG A 1 176 ? -0.590 -7.743 9.779 1.00 94.31 176 ARG A CA 1
ATOM 1389 C C . ARG A 1 176 ? -0.762 -7.206 8.370 1.00 94.31 176 ARG A C 1
ATOM 1391 O O . ARG A 1 176 ? -1.682 -6.435 8.123 1.00 94.31 176 ARG A O 1
ATOM 1398 N N . ILE A 1 177 ? 0.080 -7.657 7.447 1.00 93.50 177 ILE A N 1
ATOM 1399 C CA . ILE A 1 177 ? 0.046 -7.235 6.044 1.00 93.50 177 ILE A CA 1
ATOM 1400 C C . ILE A 1 177 ? -0.299 -8.437 5.168 1.00 93.50 177 ILE A C 1
ATOM 1402 O O . ILE A 1 177 ? 0.334 -9.491 5.253 1.00 93.50 177 ILE A O 1
ATOM 1406 N N . VAL A 1 178 ? -1.312 -8.269 4.321 1.00 91.81 178 VAL A N 1
ATOM 1407 C CA . VAL A 1 178 ? -1.667 -9.194 3.243 1.00 91.81 178 VAL A CA 1
ATOM 1408 C C . VAL A 1 178 ? -1.621 -8.403 1.941 1.00 91.81 178 VAL A C 1
ATOM 1410 O O . VAL A 1 178 ? -2.408 -7.481 1.736 1.00 91.81 178 VAL A O 1
ATOM 1413 N N . SER A 1 179 ? -0.639 -8.729 1.107 1.00 92.69 179 SER A N 1
ATOM 1414 C CA . SER A 1 179 ? -0.308 -8.016 -0.128 1.00 92.69 179 SER A CA 1
ATOM 1415 C C . SER A 1 179 ? 0.577 -8.906 -1.018 1.00 92.69 179 SER A C 1
ATOM 1417 O O . SER A 1 179 ? 0.887 -10.040 -0.630 1.00 92.69 179 SER A O 1
ATOM 1419 N N . ASN A 1 180 ? 0.987 -8.431 -2.199 1.00 93.62 180 ASN A N 1
ATOM 1420 C CA . ASN A 1 180 ? 1.871 -9.179 -3.097 1.00 93.62 180 ASN A CA 1
ATOM 1421 C C . ASN A 1 180 ? 3.256 -9.335 -2.465 1.00 93.62 180 ASN A C 1
ATOM 1423 O O . ASN A 1 180 ? 3.976 -8.356 -2.288 1.00 93.62 180 ASN A O 1
ATOM 1427 N N . ARG A 1 181 ? 3.612 -10.568 -2.097 1.00 95.12 181 ARG A N 1
ATOM 1428 C CA . ARG A 1 181 ? 4.840 -10.887 -1.362 1.00 95.12 181 ARG A CA 1
ATOM 1429 C C . ARG A 1 181 ? 5.921 -11.381 -2.312 1.00 95.12 181 ARG A C 1
ATOM 1431 O O . ARG A 1 181 ? 5.694 -12.363 -3.019 1.00 95.12 181 ARG A O 1
ATOM 1438 N N . MET A 1 182 ? 7.087 -10.760 -2.264 1.00 95.75 182 MET A N 1
ATOM 1439 C CA . MET A 1 182 ? 8.277 -11.180 -2.994 1.00 95.75 182 MET A CA 1
ATOM 1440 C C . MET A 1 182 ? 8.960 -12.383 -2.327 1.00 95.75 182 MET A C 1
ATOM 1442 O O . MET A 1 182 ? 8.788 -12.662 -1.136 1.00 95.75 182 MET A O 1
ATOM 1446 N N . VAL A 1 183 ? 9.723 -13.132 -3.116 1.00 96.31 183 VAL A N 1
ATOM 1447 C CA . VAL A 1 183 ? 10.610 -14.206 -2.666 1.00 96.31 183 VAL A CA 1
ATOM 1448 C C . VAL A 1 183 ? 11.999 -13.892 -3.190 1.00 96.31 183 VAL A C 1
ATOM 1450 O O . VAL A 1 183 ? 12.189 -13.825 -4.402 1.00 96.31 183 VAL A O 1
ATOM 1453 N N . PHE A 1 184 ? 12.942 -13.706 -2.273 1.00 96.06 184 PHE A N 1
ATOM 1454 C CA . PHE A 1 184 ? 14.343 -13.439 -2.579 1.00 96.06 184 PHE A CA 1
ATOM 1455 C C . PHE A 1 184 ? 15.182 -14.704 -2.397 1.00 96.06 184 PHE A C 1
ATOM 1457 O O . PHE A 1 184 ? 14.800 -15.589 -1.622 1.00 96.06 184 PHE A O 1
ATOM 1464 N N . ASP A 1 185 ? 16.298 -14.791 -3.113 1.00 95.69 185 ASP A N 1
ATOM 1465 C CA . ASP A 1 185 ? 17.314 -15.820 -2.905 1.00 95.69 185 ASP A CA 1
ATOM 1466 C C . ASP A 1 185 ? 18.272 -15.474 -1.745 1.00 95.69 185 ASP A C 1
ATOM 1468 O O . ASP A 1 185 ? 18.064 -14.513 -1.001 1.00 95.69 185 ASP A O 1
ATOM 1472 N N . GLU A 1 186 ? 19.320 -16.281 -1.569 1.00 95.19 186 GLU A N 1
ATOM 1473 C CA . GLU A 1 186 ? 20.338 -16.076 -0.528 1.00 95.19 186 GLU A CA 1
ATOM 1474 C C . GLU A 1 186 ? 21.208 -14.829 -0.761 1.00 95.19 186 GLU A C 1
ATOM 1476 O O . GLU A 1 186 ? 21.753 -14.285 0.200 1.00 95.19 186 GLU A O 1
ATOM 1481 N N . ASN A 1 187 ? 21.313 -14.357 -2.007 1.00 93.56 187 ASN A N 1
ATOM 1482 C CA . ASN A 1 187 ? 22.058 -13.152 -2.376 1.00 93.56 187 ASN A CA 1
ATOM 1483 C C . ASN A 1 187 ? 21.206 -11.879 -2.242 1.00 93.56 187 ASN A C 1
ATOM 1485 O O . ASN A 1 187 ? 21.738 -10.772 -2.288 1.00 93.56 187 ASN A O 1
ATOM 1489 N N . GLY A 1 188 ? 19.896 -12.028 -2.026 1.00 93.94 188 GLY A N 1
ATOM 1490 C CA . GLY A 1 188 ? 18.954 -10.922 -1.921 1.00 93.94 188 GLY A CA 1
ATOM 1491 C C . GLY A 1 188 ? 18.349 -10.499 -3.259 1.00 93.94 188 GLY A C 1
ATOM 1492 O O . GLY A 1 188 ? 17.762 -9.416 -3.317 1.00 93.94 188 GLY A O 1
ATOM 1493 N N . ASP A 1 189 ? 18.455 -11.337 -4.293 1.00 94.62 189 ASP A N 1
ATOM 1494 C CA . ASP A 1 189 ? 17.884 -11.125 -5.623 1.00 94.62 189 ASP A CA 1
ATOM 1495 C C . ASP A 1 189 ? 16.443 -11.653 -5.696 1.00 94.62 189 ASP A C 1
ATOM 1497 O O . ASP A 1 189 ? 16.118 -12.734 -5.193 1.00 94.62 189 ASP A O 1
ATOM 1501 N N . LEU A 1 190 ? 15.541 -10.886 -6.315 1.00 95.38 190 LEU A N 1
ATOM 1502 C CA . LEU A 1 190 ? 14.136 -11.259 -6.479 1.00 95.38 190 LEU A CA 1
ATOM 1503 C C . LEU A 1 190 ? 13.991 -12.456 -7.431 1.00 95.38 190 LEU A C 1
ATOM 1505 O O . LEU A 1 190 ? 14.225 -12.339 -8.631 1.00 95.38 190 LEU A O 1
ATOM 1509 N N . LEU A 1 191 ? 13.487 -13.580 -6.916 1.00 95.38 191 LEU A N 1
ATOM 1510 C CA . LEU A 1 191 ? 13.206 -14.784 -7.702 1.00 95.38 191 LEU A CA 1
ATOM 1511 C C . LEU A 1 191 ? 11.789 -14.792 -8.275 1.00 95.38 191 LEU A C 1
ATOM 1513 O O . LEU A 1 191 ? 11.576 -15.080 -9.452 1.00 95.38 191 LEU A O 1
ATOM 1517 N N . CYS A 1 192 ? 10.792 -14.561 -7.418 1.00 94.75 192 CYS A N 1
ATOM 1518 C CA . CYS A 1 192 ? 9.384 -14.661 -7.790 1.00 94.75 192 CYS A CA 1
ATOM 1519 C C . CYS A 1 192 ? 8.461 -13.978 -6.770 1.00 94.75 192 CYS A C 1
ATOM 1521 O O . CYS A 1 192 ? 8.902 -13.409 -5.774 1.00 94.75 192 CYS A O 1
ATOM 1523 N N . PHE A 1 193 ? 7.153 -14.065 -7.013 1.00 93.69 193 PHE A N 1
ATOM 1524 C CA . PHE A 1 193 ? 6.108 -13.640 -6.083 1.00 93.69 193 PHE A CA 1
ATOM 1525 C C . PHE A 1 193 ? 5.363 -14.851 -5.518 1.00 93.69 193 PHE A C 1
ATOM 1527 O O . PHE A 1 193 ? 5.121 -15.834 -6.221 1.00 93.69 193 PHE A O 1
ATOM 1534 N N . LYS A 1 194 ? 4.959 -14.786 -4.245 1.00 90.56 194 LYS A N 1
ATOM 1535 C CA . LYS A 1 194 ? 4.153 -15.840 -3.619 1.00 90.56 194 LYS A CA 1
ATOM 1536 C C . LYS A 1 194 ? 2.711 -15.785 -4.118 1.00 90.56 194 LYS A C 1
ATOM 1538 O O . LYS A 1 194 ? 2.004 -14.812 -3.875 1.00 90.56 194 LYS A O 1
ATOM 1543 N N . GLY A 1 195 ? 2.240 -16.895 -4.682 1.00 84.19 195 GLY A N 1
ATOM 1544 C CA . GLY A 1 195 ? 0.843 -17.059 -5.082 1.00 84.19 195 GLY A CA 1
ATOM 1545 C C . GLY A 1 195 ? 0.470 -16.251 -6.327 1.00 84.19 195 GLY A C 1
ATOM 1546 O O . GLY A 1 195 ? 1.328 -15.869 -7.118 1.00 84.19 195 GLY A O 1
ATOM 1547 N N . ARG A 1 196 ? -0.835 -16.038 -6.527 1.00 76.06 196 ARG A N 1
ATOM 1548 C CA . ARG A 1 196 ? -1.345 -15.208 -7.629 1.00 76.06 196 ARG A CA 1
ATOM 1549 C C . ARG A 1 196 ? -1.335 -13.724 -7.241 1.00 76.06 196 ARG A C 1
ATOM 1551 O O . ARG A 1 196 ? -1.552 -13.437 -6.063 1.00 76.06 196 ARG A O 1
ATOM 1558 N N . PRO A 1 197 ? -1.161 -12.800 -8.204 1.00 74.19 197 PRO A N 1
ATOM 1559 C CA . PRO A 1 197 ? -1.221 -11.369 -7.931 1.00 74.19 197 PRO A CA 1
ATOM 1560 C C . PRO A 1 197 ? -2.548 -10.936 -7.285 1.00 74.19 197 PRO A C 1
ATOM 1562 O O . PRO A 1 197 ? -3.633 -11.276 -7.760 1.00 74.19 197 PRO A O 1
ATOM 1565 N N . PHE A 1 198 ? -2.459 -10.149 -6.215 1.00 68.12 198 PHE A N 1
ATOM 1566 C CA . PHE A 1 198 ? -3.572 -9.416 -5.621 1.00 68.12 198 PHE A CA 1
ATOM 1567 C C . PHE A 1 198 ? -3.833 -8.142 -6.419 1.00 68.12 198 PHE A C 1
ATOM 1569 O O . PHE A 1 198 ? -2.915 -7.368 -6.688 1.00 68.12 198 PHE A O 1
ATOM 1576 N N . MET A 1 199 ? -5.095 -7.902 -6.769 1.00 65.62 199 MET A N 1
ATOM 1577 C CA . MET A 1 199 ? -5.488 -6.817 -7.660 1.00 65.62 199 MET A CA 1
ATOM 1578 C C . MET A 1 199 ? -6.782 -6.147 -7.197 1.00 65.62 199 MET A C 1
ATOM 1580 O O . MET A 1 199 ? -7.624 -6.755 -6.537 1.00 65.62 199 MET A O 1
ATOM 1584 N N . PHE A 1 200 ? -6.956 -4.871 -7.540 1.00 53.44 200 PHE A N 1
ATOM 1585 C CA . PHE A 1 200 ? -8.089 -4.071 -7.074 1.00 53.44 200 PHE A CA 1
ATOM 1586 C C . PHE A 1 200 ? -9.455 -4.636 -7.512 1.00 53.44 200 PHE A C 1
ATOM 1588 O O . PHE A 1 200 ? -10.362 -4.765 -6.696 1.00 53.44 200 PHE A O 1
ATOM 1595 N N . LEU A 1 201 ? -9.602 -5.078 -8.765 1.00 45.81 201 LEU A N 1
ATOM 1596 C CA . LEU A 1 201 ? -10.868 -5.643 -9.268 1.00 45.81 201 LEU A CA 1
ATOM 1597 C C . LEU A 1 201 ? -11.201 -7.024 -8.686 1.00 45.81 201 LEU A C 1
ATOM 1599 O O . LEU A 1 201 ? -12.377 -7.376 -8.540 1.00 45.81 201 LEU A O 1
ATOM 1603 N N . THR A 1 202 ? -10.192 -7.795 -8.274 1.00 44.81 202 THR A N 1
ATOM 1604 C CA . THR A 1 202 ? -10.437 -9.009 -7.493 1.00 44.81 202 THR A CA 1
ATOM 1605 C C . THR A 1 202 ? -10.857 -8.675 -6.058 1.00 44.81 202 THR A C 1
ATOM 1607 O O . THR A 1 202 ? -11.645 -9.427 -5.505 1.00 44.81 202 THR A O 1
ATOM 1610 N N . ARG A 1 203 ? -10.521 -7.509 -5.472 1.00 47.97 203 ARG A N 1
ATOM 1611 C CA . ARG A 1 203 ? -11.071 -7.090 -4.154 1.00 47.97 203 ARG A CA 1
ATOM 1612 C C . ARG A 1 203 ? -12.592 -6.900 -4.156 1.00 47.97 203 ARG A C 1
ATOM 1614 O O . ARG A 1 203 ? -13.212 -7.157 -3.128 1.00 47.97 203 ARG A O 1
ATOM 1621 N N . MET A 1 204 ? -13.194 -6.473 -5.271 1.00 37.59 204 MET A N 1
ATOM 1622 C CA . MET A 1 204 ? -14.655 -6.300 -5.366 1.00 37.59 204 MET A CA 1
ATOM 1623 C C . MET A 1 204 ? -15.404 -7.599 -5.697 1.00 37.59 204 MET A C 1
ATOM 1625 O O . MET A 1 204 ? -16.517 -7.790 -5.214 1.00 37.59 204 MET A O 1
ATOM 1629 N N . SER A 1 205 ? -14.814 -8.491 -6.502 1.00 35.31 205 SER A N 1
ATOM 1630 C CA . SER A 1 205 ? -15.444 -9.763 -6.908 1.00 35.31 205 SER A CA 1
ATOM 1631 C C . SER A 1 205 ? -15.106 -10.947 -5.996 1.00 35.31 205 SER A C 1
ATOM 1633 O O . SER A 1 205 ? -15.826 -11.949 -5.988 1.00 35.31 205 SER A O 1
ATOM 1635 N N . MET A 1 206 ? -14.050 -10.850 -5.183 1.00 37.38 206 MET A N 1
ATOM 1636 C CA . MET A 1 206 ? -13.743 -11.854 -4.175 1.00 37.38 206 MET A CA 1
ATOM 1637 C C . MET A 1 206 ? -14.731 -11.725 -3.018 1.00 37.38 206 MET A C 1
ATOM 1639 O O . MET A 1 206 ? -14.489 -11.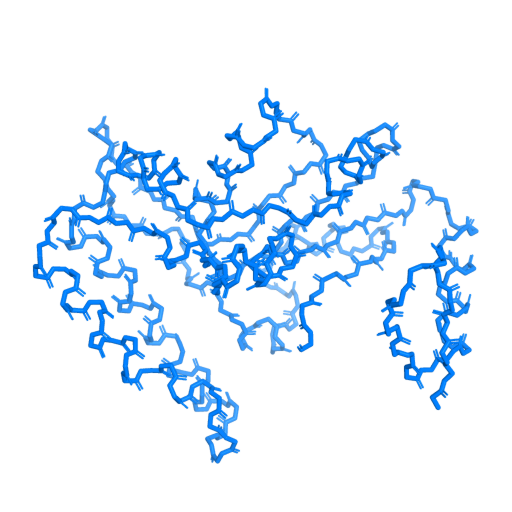058 -2.012 1.00 37.38 206 MET A O 1
ATOM 1643 N N . HIS A 1 207 ? -15.798 -12.520 -3.085 1.00 39.47 207 HIS A N 1
ATOM 1644 C CA . HIS A 1 207 ? -16.214 -13.238 -1.888 1.00 39.47 207 HIS A CA 1
ATOM 1645 C C . HIS A 1 207 ? -14.938 -13.775 -1.225 1.00 39.47 207 HIS A C 1
ATOM 1647 O O . HIS A 1 207 ? -14.202 -14.528 -1.864 1.00 39.47 207 HIS A O 1
ATOM 1653 N N . LEU A 1 208 ? -14.671 -13.361 0.021 1.00 42.19 208 LEU A N 1
ATOM 1654 C CA . LEU A 1 208 ? -13.489 -13.616 0.876 1.00 42.19 208 LEU A CA 1
ATOM 1655 C C . LEU A 1 208 ? -13.182 -15.114 1.157 1.00 42.19 208 LEU A C 1
ATOM 1657 O O . LEU A 1 208 ? -12.601 -15.480 2.174 1.00 42.19 208 LEU A O 1
ATOM 1661 N N . THR A 1 209 ? -13.588 -15.993 0.252 1.00 37.16 209 THR A N 1
ATOM 1662 C CA . THR A 1 209 ? -13.491 -17.453 0.238 1.00 37.16 209 THR A CA 1
ATOM 1663 C C . THR A 1 209 ? -12.072 -17.977 0.015 1.00 37.16 209 THR A C 1
ATOM 1665 O O . THR A 1 209 ? -11.782 -19.098 0.418 1.00 37.16 209 THR A O 1
ATOM 1668 N N . TRP A 1 210 ? -11.162 -17.174 -0.547 1.00 35.09 210 TRP A N 1
ATOM 1669 C CA . TRP A 1 210 ? -9.804 -17.613 -0.914 1.00 35.09 210 TRP A CA 1
ATOM 1670 C C . TRP A 1 210 ? -8.740 -17.469 0.175 1.00 35.09 210 TRP A C 1
ATOM 1672 O O . TRP A 1 210 ? -7.606 -17.900 -0.013 1.00 35.09 210 TRP A O 1
ATOM 1682 N N . LEU A 1 211 ? -9.084 -16.921 1.340 1.00 45.69 211 LEU A N 1
ATOM 1683 C CA . LEU A 1 211 ? -8.178 -16.876 2.486 1.00 45.69 211 LEU A CA 1
ATOM 1684 C C . LEU A 1 211 ? -8.871 -17.554 3.674 1.00 45.69 211 LEU A C 1
ATOM 1686 O O . LEU A 1 211 ? -9.454 -16.864 4.509 1.00 45.69 211 LEU A O 1
ATOM 1690 N N . PRO A 1 212 ? -8.806 -18.897 3.797 1.00 42.66 212 PRO A N 1
ATOM 1691 C CA . PRO A 1 212 ? -9.401 -19.629 4.921 1.00 42.66 212 PRO A CA 1
ATOM 1692 C C . PRO A 1 212 ? -8.941 -19.088 6.282 1.00 42.66 212 PRO A C 1
ATOM 1694 O O . PRO A 1 212 ? -9.704 -19.056 7.245 1.00 42.66 212 PRO A O 1
ATOM 1697 N N . HIS A 1 213 ? -7.703 -18.588 6.345 1.00 42.97 213 HIS A N 1
ATOM 1698 C CA . HIS A 1 213 ? -7.146 -17.951 7.535 1.00 42.97 213 HIS A CA 1
ATOM 1699 C C . HIS A 1 213 ? -7.766 -16.574 7.823 1.00 42.97 213 HIS A C 1
ATOM 1701 O O . HIS A 1 213 ? -8.020 -16.245 8.982 1.00 42.97 213 HIS A O 1
ATOM 1707 N N . LEU A 1 214 ? -8.088 -15.795 6.782 1.00 45.22 214 LEU A N 1
ATOM 1708 C CA . LEU A 1 214 ? -8.836 -14.551 6.948 1.00 45.22 214 LEU A CA 1
ATOM 1709 C C . LEU A 1 214 ? -10.304 -14.815 7.248 1.00 45.22 214 LEU A C 1
ATOM 1711 O O . LEU A 1 214 ? -10.852 -14.085 8.046 1.00 45.22 214 LEU A O 1
ATOM 1715 N N . ALA A 1 215 ? -10.934 -15.873 6.734 1.00 46.81 215 ALA A N 1
ATOM 1716 C CA . ALA A 1 215 ? -12.334 -16.185 7.030 1.00 46.81 215 ALA A CA 1
ATOM 1717 C C . ALA A 1 215 ? -12.622 -16.312 8.543 1.00 46.81 215 ALA A C 1
ATOM 1719 O O . ALA A 1 215 ? -13.694 -15.918 8.995 1.00 46.81 215 ALA A O 1
ATOM 1720 N N . ASN A 1 216 ? -11.667 -16.803 9.344 1.00 44.50 216 ASN A N 1
ATOM 1721 C CA . ASN A 1 216 ? -11.787 -16.837 10.809 1.00 44.50 216 ASN A CA 1
ATOM 1722 C C . ASN A 1 216 ? -11.515 -15.477 11.469 1.00 44.50 216 ASN A C 1
ATOM 1724 O O . ASN A 1 216 ? -12.246 -15.082 12.384 1.00 44.50 216 ASN A O 1
ATOM 1728 N N . LEU A 1 217 ? -10.519 -14.730 10.975 1.00 46.50 217 LEU A N 1
ATOM 1729 C CA . LEU A 1 217 ? -10.328 -13.322 11.341 1.00 46.50 217 LEU A CA 1
ATOM 1730 C C . LEU A 1 217 ? -11.587 -12.508 11.029 1.00 46.50 217 LEU A C 1
ATOM 1732 O O . LEU A 1 217 ? -11.938 -11.664 11.841 1.00 46.50 217 LEU A O 1
ATOM 1736 N N . LEU A 1 218 ? -12.292 -12.847 9.941 1.00 47.88 218 LEU A N 1
ATOM 1737 C CA . LEU A 1 218 ? -13.456 -12.192 9.344 1.00 47.88 218 LEU A CA 1
ATOM 1738 C C . LEU A 1 218 ? -14.816 -12.552 9.983 1.00 47.88 218 LEU A C 1
ATOM 1740 O O . LEU A 1 218 ? -15.849 -12.021 9.589 1.00 47.88 218 LEU A O 1
ATOM 1744 N N . LYS A 1 219 ? -14.859 -13.467 10.958 1.00 48.75 219 LYS A N 1
ATOM 1745 C CA . LYS A 1 219 ? -16.121 -13.937 11.570 1.00 48.75 219 LYS A CA 1
ATOM 1746 C C . LYS A 1 219 ? -16.346 -13.461 13.003 1.00 48.75 219 LYS A C 1
ATOM 1748 O O . LYS A 1 219 ? -17.458 -13.560 13.509 1.00 48.75 219 LYS A O 1
ATOM 1753 N N . THR A 1 220 ? -15.312 -12.971 13.684 1.00 49.00 220 THR A N 1
ATOM 1754 C CA . THR A 1 220 ? -15.325 -12.854 15.155 1.00 49.00 220 THR A CA 1
ATOM 1755 C C . THR A 1 220 ? -15.436 -11.424 15.694 1.00 49.00 220 THR A C 1
ATOM 1757 O O . THR A 1 220 ? -15.655 -11.248 16.897 1.00 49.00 220 THR A O 1
ATOM 1760 N N . ARG A 1 221 ? -15.304 -10.394 14.845 1.00 54.62 221 ARG A N 1
ATOM 1761 C CA . ARG A 1 221 ? -15.275 -8.971 15.246 1.00 54.62 221 ARG A CA 1
ATOM 1762 C C . ARG A 1 221 ? -15.980 -8.085 14.208 1.00 54.62 221 ARG A C 1
ATOM 1764 O O . ARG A 1 221 ? -16.255 -8.534 13.107 1.00 54.62 221 ARG A O 1
ATOM 1771 N N . LYS A 1 222 ? -16.292 -6.837 14.553 1.00 63.06 222 LYS A N 1
ATOM 1772 C CA . LYS A 1 222 ? -16.796 -5.806 13.631 1.00 63.06 222 LYS A CA 1
ATOM 1773 C C . LYS A 1 222 ? -15.636 -5.138 12.888 1.00 63.06 222 LYS A C 1
ATOM 1775 O O . LYS A 1 222 ? -14.554 -4.994 13.457 1.00 63.06 222 LYS A O 1
ATOM 1780 N N . TRP A 1 223 ? -15.895 -4.716 11.651 1.00 49.09 223 TRP A N 1
ATOM 1781 C CA . TRP A 1 223 ? -14.911 -4.131 10.730 1.00 49.09 223 TRP A CA 1
ATOM 1782 C C . TRP A 1 223 ? -15.063 -2.622 10.646 1.00 49.09 223 TRP A C 1
ATOM 1784 O O . TRP A 1 223 ? -16.177 -2.121 10.477 1.00 49.09 223 TRP A O 1
ATOM 1794 N N . LEU A 1 224 ? -13.932 -1.930 10.636 1.00 54.69 224 LEU A N 1
ATOM 1795 C CA . LEU A 1 224 ? -13.805 -0.644 9.968 1.00 54.69 224 LEU A CA 1
ATOM 1796 C C . LEU A 1 224 ? -12.958 -0.864 8.713 1.00 54.69 224 LEU A C 1
ATOM 1798 O O . LEU A 1 224 ? -11.835 -1.350 8.829 1.00 54.69 224 LEU A O 1
ATOM 1802 N N . MET A 1 225 ? -13.514 -0.560 7.538 1.00 60.97 225 MET A N 1
ATOM 1803 C CA . MET A 1 225 ? -12.796 -0.635 6.267 1.00 60.97 225 MET A CA 1
ATOM 1804 C C . MET A 1 225 ? -12.390 0.774 5.846 1.00 60.97 225 MET A C 1
ATOM 1806 O O . MET A 1 225 ? -13.251 1.639 5.695 1.00 60.97 225 MET A O 1
ATOM 1810 N N . MET A 1 226 ? -11.091 0.993 5.669 1.00 60.69 226 MET A N 1
ATOM 1811 C CA . MET A 1 226 ? -10.537 2.234 5.133 1.00 60.69 226 MET A CA 1
ATOM 1812 C C . MET A 1 226 ? -10.062 1.958 3.707 1.00 60.69 226 MET A C 1
ATOM 1814 O O . MET A 1 226 ? -9.122 1.191 3.525 1.00 60.69 226 MET A O 1
ATOM 1818 N N . ASN A 1 227 ? -10.717 2.559 2.716 1.00 47.66 227 ASN A N 1
ATOM 1819 C CA . ASN A 1 227 ? -10.327 2.522 1.305 1.00 47.66 227 ASN A CA 1
ATOM 1820 C C . ASN A 1 227 ? -10.427 3.940 0.732 1.00 47.66 227 ASN A C 1
ATOM 1822 O O . ASN A 1 227 ? -11.182 4.762 1.262 1.00 47.66 227 ASN A O 1
ATOM 1826 N N . LEU A 1 228 ? -9.739 4.200 -0.380 1.00 34.97 228 LEU A N 1
ATOM 1827 C CA . LEU A 1 228 ? -10.151 5.287 -1.261 1.00 34.97 228 LEU A CA 1
ATOM 1828 C C . LEU A 1 228 ? -11.450 4.915 -1.985 1.00 34.97 228 LEU A C 1
ATOM 1830 O O . LEU A 1 228 ? -11.616 3.770 -2.411 1.00 34.97 228 LEU A O 1
ATOM 1834 N N . LEU A 1 229 ? -12.342 5.899 -2.094 1.00 31.58 229 LEU A N 1
ATOM 1835 C CA . LEU A 1 229 ? -13.400 5.947 -3.101 1.00 31.58 229 LEU A CA 1
ATOM 1836 C C . LEU A 1 229 ? -12.812 6.472 -4.412 1.00 31.58 229 LEU A C 1
ATOM 1838 O O . LEU A 1 229 ? -11.995 7.419 -4.327 1.00 31.58 229 LEU A O 1
#

Secondary structure (DSSP, 8-state):
-EE---TTS----EES-HHHHHHHHHHHHHH-GGGEEEEE--TTTTB-SEETTEEPPPTTTT---S-HHHHHHHHHHHHHHHHHHT-TTS-HHHHHHHHHHHHHHHHHHHHHTT-BHHHHHHHHHHS---BPTTHHHHHHHHHHTT--EEEEEEEEHHHHHHHHHHHHSS--TTEEEEEE-EEE-TTSBEEEESSSPP-HHHHHH--GGG-HHHHHHTTSSEEEEE---

InterPro domains:
  IPR006434 Pyrimidine 5'-nucleotidase, eukaryotic [PF05822] (45-199)
  IPR023214 HAD superfamily [G3DSA:3.40.50.1000] (30-216)
  IPR036412 HAD-like superfamily [SSF56784] (10-198)

pLDDT: mean 83.01, std 18.36, range [31.58, 96.31]

Sequence (229 aa):
MEAVVIDGSESQVVVGDAHSLHQKMSSIRCAGPSKLQVIADFDATLTKYWVDGQRGMSSHGLLQQENPEYNSKRQKLHEYYHPLEFNPLIPLDEKAKLMEEWWGKTHGLLIEGGLTHDAIKESVANANIALRDGVAELFELLEERNVPVLIFSAGLADIIEEVLRQKFCRSYKNVRIVSNRMVFDENGDLLCFKGRPFMFLTRMSMHLTWLPHLANLLKTRKWLMMNLL

Foldseek 3Di:
DDQDDDDPDPDRDDDPDPVVVVVLVVVDVVVAQVQAAEEEAPFCFQKPCDFPNHGAAALLRLQDAPDPVLVVQLVVLCVPLVVLCPDPPQDLVRNVVSQLVSVVVSQVSCQVSFPFLVSLLVSLVPGRIDGDPCSLVVLVVSLVSLHAYEHEYLHEQSSSVSNCCVHNVDDRPRYDYDYWYFDADPVRTTDGTPDGRDDDSCVVVDPVVPPPVVVVVVPRHDYDYTDDD